Protein AF-A0A8C7E3P0-F1 (afdb_monomer)

Structure (mmCIF, N/CA/C/O backbone):
data_AF-A0A8C7E3P0-F1
#
_entry.id   AF-A0A8C7E3P0-F1
#
loop_
_atom_site.group_PDB
_atom_site.id
_atom_site.type_symbol
_atom_site.label_atom_id
_atom_site.label_alt_id
_atom_site.label_comp_id
_atom_site.label_asym_id
_atom_site.label_entity_id
_atom_site.label_seq_id
_atom_site.pdbx_PDB_ins_code
_atom_site.Cartn_x
_atom_site.Cartn_y
_atom_site.Cartn_z
_atom_site.occupancy
_atom_site.B_iso_or_equiv
_atom_site.auth_seq_id
_atom_site.auth_comp_id
_atom_site.auth_asym_id
_atom_site.auth_atom_id
_atom_site.pdbx_PDB_model_num
ATOM 1 N N . MET A 1 1 ? 4.533 0.551 -22.881 1.00 88.69 1 MET A N 1
ATOM 2 C CA . MET A 1 1 ? 5.718 0.239 -22.050 1.00 88.69 1 MET A CA 1
ATOM 3 C C . MET A 1 1 ? 5.352 -0.781 -20.984 1.00 88.69 1 MET A C 1
ATOM 5 O O . MET A 1 1 ? 5.681 -1.934 -21.194 1.00 88.69 1 MET A O 1
ATOM 9 N N . LEU A 1 2 ? 4.603 -0.428 -19.928 1.00 89.56 2 LEU A N 1
ATOM 10 C CA . LEU A 1 2 ? 4.278 -1.378 -18.847 1.00 89.56 2 LEU A CA 1
ATOM 11 C C . LEU A 1 2 ? 3.463 -2.600 -19.302 1.00 89.56 2 LEU A C 1
ATOM 13 O O . LEU A 1 2 ? 3.669 -3.677 -18.763 1.00 89.56 2 LEU A O 1
ATOM 17 N N . ARG A 1 3 ? 2.607 -2.486 -20.324 1.00 92.31 3 ARG A N 1
ATOM 18 C CA . ARG A 1 3 ? 1.846 -3.633 -20.861 1.00 92.31 3 ARG A CA 1
ATOM 19 C C . ARG A 1 3 ? 2.727 -4.720 -21.483 1.00 92.31 3 ARG A C 1
ATOM 21 O O . ARG A 1 3 ? 2.529 -5.901 -21.215 1.00 92.31 3 ARG A O 1
ATOM 28 N N . ASP A 1 4 ? 3.755 -4.313 -22.223 1.00 94.12 4 ASP A N 1
ATOM 29 C CA . ASP A 1 4 ? 4.570 -5.200 -23.068 1.00 94.12 4 ASP A CA 1
ATOM 30 C C . ASP A 1 4 ? 6.042 -5.246 -22.626 1.00 94.12 4 ASP A C 1
ATOM 32 O O . ASP A 1 4 ? 6.935 -5.533 -23.421 1.00 94.12 4 ASP A O 1
ATOM 36 N N . HIS A 1 5 ? 6.329 -4.908 -21.367 1.00 95.56 5 HIS A N 1
ATOM 37 C CA . HIS A 1 5 ? 7.691 -4.988 -20.845 1.00 95.56 5 HIS A CA 1
ATOM 38 C C . HIS A 1 5 ? 8.147 -6.452 -20.744 1.00 95.56 5 HIS A C 1
ATOM 40 O O . HIS A 1 5 ? 7.335 -7.353 -20.529 1.00 95.56 5 HIS A O 1
ATOM 46 N N . SER A 1 6 ? 9.450 -6.688 -20.832 1.00 96.56 6 SER A N 1
ATOM 47 C CA . SER A 1 6 ? 10.091 -7.916 -20.369 1.00 96.56 6 SER A CA 1
ATOM 48 C C . SER A 1 6 ? 10.703 -7.636 -19.006 1.00 96.56 6 SER A C 1
ATOM 50 O O . SER A 1 6 ? 11.471 -6.682 -18.859 1.00 96.56 6 SER A O 1
ATOM 52 N N . PHE A 1 7 ? 10.341 -8.422 -17.997 1.00 97.25 7 PHE A N 1
ATOM 53 C CA . PHE A 1 7 ? 10.945 -8.283 -16.677 1.00 97.25 7 PHE A CA 1
ATOM 54 C C . PHE A 1 7 ? 12.402 -8.757 -16.735 1.00 97.25 7 PHE A C 1
ATOM 56 O O . PHE A 1 7 ? 12.698 -9.737 -17.416 1.00 97.25 7 PHE A O 1
ATOM 63 N N . VAL A 1 8 ? 13.314 -8.026 -16.089 1.00 96.75 8 VAL A N 1
ATOM 64 C CA . VAL A 1 8 ? 14.747 -8.369 -16.060 1.00 96.75 8 VAL A CA 1
ATOM 65 C C . VAL A 1 8 ? 15.150 -8.860 -14.673 1.00 96.75 8 VAL A C 1
ATOM 67 O O . VAL A 1 8 ? 15.826 -9.876 -14.560 1.00 96.75 8 VAL A O 1
ATOM 70 N N . GLY A 1 9 ? 14.748 -8.155 -13.612 1.00 95.44 9 GLY A N 1
ATOM 71 C CA . GLY A 1 9 ? 15.083 -8.554 -12.246 1.00 95.44 9 GLY A CA 1
ATOM 72 C C . GLY A 1 9 ? 14.826 -7.475 -11.199 1.00 95.44 9 GLY A C 1
ATOM 73 O O . GLY A 1 9 ? 14.706 -6.292 -11.516 1.00 95.44 9 GLY A O 1
ATOM 74 N N . CYS A 1 10 ? 14.780 -7.878 -9.929 1.00 95.62 10 CYS A N 1
ATOM 75 C CA . CYS A 1 10 ? 14.719 -6.951 -8.796 1.00 95.62 10 CYS A CA 1
ATOM 76 C C . CYS A 1 10 ? 16.130 -6.513 -8.379 1.00 95.62 10 CYS A C 1
ATOM 78 O O . CYS A 1 10 ? 16.979 -7.364 -8.111 1.00 95.62 10 CYS A O 1
ATOM 80 N N . VAL A 1 11 ? 16.352 -5.203 -8.251 1.00 95.00 11 VAL A N 1
ATOM 81 C CA . VAL A 1 11 ? 17.552 -4.625 -7.615 1.00 95.00 11 VAL A CA 1
ATOM 82 C C . VAL A 1 11 ? 17.366 -4.622 -6.095 1.00 95.00 11 VAL A C 1
ATOM 84 O O . VAL A 1 11 ? 18.247 -5.035 -5.350 1.00 95.00 11 VAL A O 1
ATOM 87 N N . SER A 1 12 ? 16.188 -4.195 -5.638 1.00 93.56 12 SER A N 1
ATOM 88 C CA . SER A 1 12 ? 15.729 -4.226 -4.245 1.00 93.56 12 SER A CA 1
ATOM 89 C C . SER A 1 12 ? 14.194 -4.317 -4.224 1.00 93.56 12 SER A C 1
ATOM 91 O O . SER A 1 12 ? 13.586 -4.255 -5.294 1.00 93.56 12 SER A O 1
ATOM 93 N N . PRO A 1 13 ? 13.523 -4.434 -3.063 1.00 93.31 13 PRO A N 1
ATOM 94 C CA . PRO A 1 13 ? 12.059 -4.378 -3.032 1.00 93.31 13 PRO A CA 1
ATOM 95 C C . PRO A 1 13 ? 11.510 -3.088 -3.660 1.00 93.31 13 PRO A C 1
ATOM 97 O O . PRO A 1 13 ? 10.497 -3.101 -4.351 1.00 93.31 13 PRO A O 1
ATOM 100 N N . GLN A 1 14 ? 12.229 -1.977 -3.493 1.00 95.69 14 GLN A N 1
ATOM 101 C CA . GLN A 1 14 ? 11.837 -0.685 -4.046 1.00 95.69 14 GLN A CA 1
ATOM 102 C C . GLN A 1 14 ? 12.071 -0.576 -5.559 1.00 95.69 14 GLN A C 1
ATOM 104 O O . GLN A 1 14 ? 11.326 0.129 -6.232 1.00 95.69 14 GLN A O 1
ATOM 109 N N . TRP A 1 15 ? 13.084 -1.251 -6.107 1.00 96.69 15 TRP A N 1
ATOM 110 C CA . TRP A 1 15 ? 13.557 -1.012 -7.472 1.00 96.69 15 TRP A CA 1
ATOM 111 C C . TRP A 1 15 ? 13.640 -2.297 -8.293 1.00 96.69 15 TRP A C 1
ATOM 113 O O . TRP A 1 15 ? 14.311 -3.251 -7.894 1.00 96.69 15 TRP A O 1
ATOM 123 N N . ALA A 1 16 ? 13.043 -2.301 -9.485 1.00 97.62 16 ALA A N 1
ATOM 124 C CA . ALA A 1 16 ? 13.220 -3.383 -10.451 1.00 97.62 16 ALA A CA 1
ATOM 125 C C . ALA A 1 16 ? 13.611 -2.864 -11.836 1.00 97.62 16 ALA A C 1
ATOM 127 O O . ALA A 1 16 ? 13.398 -1.702 -12.185 1.00 97.62 16 ALA A O 1
ATOM 128 N N . LEU A 1 17 ? 14.205 -3.757 -12.618 1.00 97.94 17 LEU A N 1
ATOM 129 C CA . LEU A 1 17 ? 14.617 -3.512 -13.985 1.00 97.94 17 LEU A CA 1
ATOM 130 C C . LEU A 1 17 ? 13.638 -4.174 -14.943 1.00 97.94 17 LEU A C 1
ATOM 132 O O . LEU A 1 17 ? 13.312 -5.358 -14.812 1.00 97.94 17 LEU A O 1
ATOM 136 N N . VAL A 1 18 ? 13.223 -3.414 -15.950 1.00 97.31 18 VAL A N 1
ATOM 137 C CA . VAL A 1 18 ? 12.460 -3.943 -17.077 1.00 97.31 18 VAL A CA 1
ATOM 138 C C . VAL A 1 18 ? 13.055 -3.477 -18.387 1.00 97.31 18 VAL A C 1
ATOM 140 O O . VAL A 1 18 ? 13.553 -2.359 -18.515 1.00 97.31 18 VAL A O 1
ATOM 143 N N . GLN A 1 19 ? 12.956 -4.328 -19.391 1.00 95.81 19 GLN A N 1
ATOM 144 C CA . GLN A 1 19 ? 13.267 -3.975 -20.759 1.00 95.81 19 GLN A CA 1
ATOM 145 C C . GLN A 1 19 ? 11.968 -3.706 -21.511 1.00 95.81 19 GLN A C 1
ATOM 147 O O . GLN A 1 19 ? 11.001 -4.458 -21.406 1.00 95.81 19 GLN A O 1
ATOM 152 N N . TYR A 1 20 ? 11.949 -2.660 -22.324 1.00 96.19 20 TYR A N 1
ATOM 153 C CA . TYR A 1 20 ? 10.90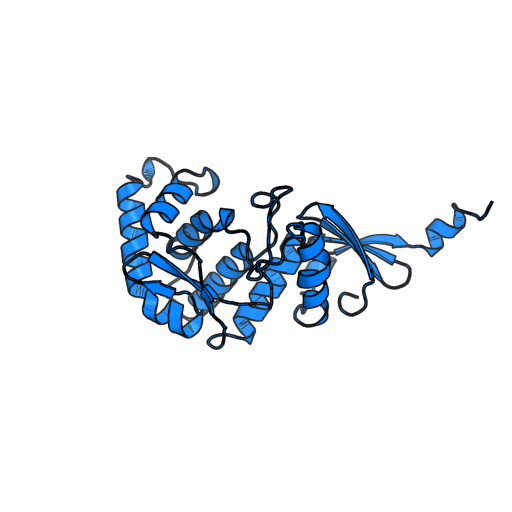8 -2.471 -23.324 1.00 96.19 20 TYR A CA 1
ATOM 154 C C . TYR A 1 20 ? 11.559 -2.050 -24.635 1.00 96.19 20 TYR A C 1
ATOM 156 O O . TYR A 1 20 ? 12.296 -1.062 -24.687 1.00 96.19 20 TYR A O 1
ATOM 164 N N . GLN A 1 21 ? 11.292 -2.816 -25.696 1.00 94.25 21 GLN A N 1
ATOM 165 C CA . GLN A 1 21 ? 11.996 -2.692 -26.974 1.00 94.25 21 GLN A CA 1
ATOM 166 C C . GLN A 1 21 ? 13.519 -2.753 -26.755 1.00 94.25 21 GLN A C 1
ATOM 168 O O . GLN A 1 21 ? 14.017 -3.712 -26.168 1.00 94.25 21 GLN A O 1
ATOM 173 N N . THR A 1 22 ? 14.267 -1.738 -27.190 1.00 93.06 22 THR A N 1
ATOM 174 C CA . THR A 1 22 ? 15.726 -1.685 -27.041 1.00 93.06 22 THR A CA 1
ATOM 175 C C . THR A 1 22 ? 16.189 -0.982 -25.770 1.00 93.06 22 THR A C 1
ATOM 177 O O . THR A 1 22 ? 17.384 -0.780 -25.590 1.00 93.06 22 THR A O 1
ATOM 180 N N . LYS A 1 23 ? 15.276 -0.565 -24.892 1.00 95.31 23 LYS A N 1
ATOM 181 C CA . LYS A 1 23 ? 15.589 0.294 -23.749 1.00 95.31 23 LYS A CA 1
ATOM 182 C C . LYS A 1 23 ? 15.461 -0.465 -22.436 1.00 95.31 23 LYS A C 1
ATOM 184 O O . LYS A 1 23 ? 14.501 -1.210 -22.241 1.00 95.31 23 LYS A O 1
ATOM 189 N N . LEU A 1 24 ? 16.416 -0.230 -21.542 1.00 96.19 24 LEU A N 1
ATOM 190 C CA . LEU A 1 24 ? 16.402 -0.715 -20.167 1.00 96.19 24 LEU A CA 1
ATOM 191 C C . LEU A 1 24 ? 15.910 0.398 -19.242 1.00 96.19 24 LEU A C 1
ATOM 193 O O . LEU A 1 24 ? 16.418 1.522 -19.295 1.00 96.19 24 LEU A O 1
ATOM 197 N N . TYR A 1 25 ? 14.952 0.066 -18.387 1.00 96.62 25 TYR A N 1
ATOM 198 C CA . TYR A 1 25 ? 14.329 0.980 -17.444 1.00 96.62 25 TYR A CA 1
ATOM 199 C C . TYR A 1 25 ? 14.511 0.500 -16.008 1.00 96.62 25 TYR A C 1
ATOM 201 O O . TYR A 1 25 ? 14.383 -0.690 -15.729 1.00 96.62 25 TYR A O 1
ATOM 209 N N . LEU A 1 26 ? 14.752 1.449 -15.110 1.00 97.19 26 LEU A N 1
ATOM 210 C CA . LEU A 1 26 ? 14.660 1.299 -13.665 1.00 97.19 26 LEU A CA 1
ATOM 211 C C . LEU A 1 26 ? 13.305 1.832 -13.210 1.00 97.19 26 LEU A C 1
ATOM 213 O O . LEU A 1 26 ? 12.991 2.999 -13.449 1.00 97.19 26 LEU A O 1
ATOM 217 N N . LEU A 1 27 ? 12.509 0.973 -12.581 1.00 97.38 27 LEU A N 1
ATOM 218 C CA . LEU A 1 27 ? 11.171 1.304 -12.109 1.00 97.38 27 LEU A CA 1
ATOM 219 C C . LEU A 1 27 ? 11.101 1.250 -10.584 1.00 97.38 27 LEU A C 1
ATOM 221 O O . LEU A 1 27 ? 11.589 0.300 -9.965 1.00 97.38 27 LEU A O 1
ATOM 225 N N . ASN A 1 28 ? 10.448 2.249 -9.994 1.00 97.25 28 ASN A N 1
ATOM 226 C CA . ASN A 1 28 ? 10.152 2.298 -8.568 1.00 97.25 28 ASN A CA 1
ATOM 227 C C . ASN A 1 28 ? 8.930 1.423 -8.250 1.00 97.25 28 ASN A C 1
ATOM 229 O O . ASN A 1 28 ? 7.790 1.890 -8.255 1.00 97.25 28 ASN A O 1
ATOM 233 N N . THR A 1 29 ? 9.163 0.143 -7.969 1.00 97.12 29 THR A N 1
ATOM 234 C CA . THR A 1 29 ? 8.126 -0.837 -7.621 1.00 97.12 29 THR A CA 1
ATOM 235 C C . THR A 1 29 ? 7.244 -0.360 -6.467 1.00 97.12 29 THR A C 1
ATOM 237 O O . THR A 1 29 ? 6.036 -0.589 -6.510 1.00 97.12 29 THR A O 1
ATOM 240 N N . THR A 1 30 ? 7.792 0.346 -5.470 1.00 96.88 30 THR A N 1
ATOM 241 C CA . THR A 1 30 ? 6.999 0.898 -4.358 1.00 96.88 30 THR A CA 1
ATOM 242 C C . THR A 1 30 ? 5.938 1.868 -4.865 1.00 96.88 30 THR A C 1
ATOM 244 O O . THR A 1 30 ? 4.758 1.696 -4.575 1.00 96.88 30 THR A O 1
ATOM 247 N N . LYS A 1 31 ? 6.327 2.859 -5.674 1.00 97.19 31 LYS A N 1
ATOM 248 C CA . LYS A 1 31 ? 5.385 3.868 -6.178 1.00 97.19 31 LYS A CA 1
ATOM 249 C C . LYS A 1 31 ? 4.440 3.331 -7.245 1.00 97.19 31 LYS A C 1
ATOM 251 O O . LYS A 1 31 ? 3.266 3.682 -7.230 1.00 97.19 31 LYS A O 1
ATOM 256 N N . LEU A 1 32 ? 4.911 2.435 -8.111 1.00 97.06 32 LEU A N 1
ATOM 257 C CA . LEU A 1 32 ? 4.054 1.790 -9.107 1.00 97.06 32 LEU A CA 1
ATOM 258 C C . LEU A 1 32 ? 3.005 0.875 -8.457 1.00 97.06 32 LEU A C 1
ATOM 260 O O . LEU A 1 32 ? 1.850 0.900 -8.870 1.00 97.06 32 LEU A O 1
ATOM 264 N N . SER A 1 33 ? 3.384 0.093 -7.437 1.00 97.19 33 SER A N 1
ATOM 265 C CA . SER A 1 33 ? 2.425 -0.743 -6.699 1.00 97.19 33 SER A CA 1
ATOM 266 C C . SER A 1 33 ? 1.435 0.094 -5.902 1.00 97.19 33 SER A C 1
ATOM 268 O O . SER A 1 33 ? 0.243 -0.172 -5.996 1.00 97.19 33 SER A O 1
ATOM 270 N N . GLN A 1 34 ? 1.895 1.142 -5.209 1.00 97.75 34 GLN A N 1
ATOM 271 C CA . GLN A 1 34 ? 1.015 2.084 -4.514 1.00 97.75 34 GLN A CA 1
ATOM 272 C C . GLN A 1 34 ? -0.032 2.681 -5.469 1.00 97.75 34 GLN A C 1
ATOM 274 O O . GLN A 1 34 ? -1.222 2.622 -5.190 1.00 97.75 34 GLN A O 1
ATOM 279 N N . GLU A 1 35 ? 0.384 3.202 -6.623 1.00 97.88 35 GLU A N 1
ATOM 280 C CA . GLU A 1 35 ? -0.548 3.790 -7.593 1.00 97.88 35 GLU A CA 1
ATOM 281 C C . GLU A 1 35 ? -1.525 2.756 -8.168 1.00 97.88 35 GLU A C 1
ATOM 283 O O . GLU A 1 35 ? -2.714 3.030 -8.294 1.00 97.88 35 GLU A O 1
ATOM 288 N N . MET A 1 36 ? -1.051 1.544 -8.474 1.00 97.75 36 MET A N 1
ATOM 289 C CA . MET A 1 36 ? -1.918 0.472 -8.965 1.00 97.75 36 MET A CA 1
ATOM 290 C C . MET A 1 36 ? -2.985 0.101 -7.932 1.00 97.75 36 MET A C 1
ATOM 292 O O . MET A 1 36 ? -4.156 0.003 -8.283 1.00 97.75 36 MET A O 1
ATOM 296 N N . PHE A 1 37 ? -2.600 -0.106 -6.670 1.00 98.25 37 PHE A N 1
ATOM 297 C CA . PHE A 1 37 ? -3.552 -0.472 -5.623 1.00 98.25 37 PHE A CA 1
ATOM 298 C C . PHE A 1 37 ? -4.547 0.648 -5.341 1.00 98.25 37 PHE A C 1
ATOM 300 O O . PHE A 1 37 ? -5.724 0.360 -5.164 1.00 98.25 37 PHE A O 1
ATOM 307 N N . TYR A 1 38 ? -4.109 1.908 -5.385 1.00 98.25 38 TYR A N 1
ATOM 308 C CA . TYR A 1 38 ? -5.015 3.051 -5.300 1.00 98.25 38 TYR A CA 1
ATOM 309 C C . TYR A 1 38 ? -6.046 3.025 -6.433 1.00 98.25 38 TYR A C 1
ATOM 311 O O . TYR A 1 38 ? -7.239 3.151 -6.185 1.00 98.25 38 TYR A O 1
ATOM 319 N N . GLN A 1 39 ? -5.614 2.787 -7.673 1.00 97.62 39 GLN A N 1
ATOM 320 C CA . GLN A 1 39 ? -6.533 2.690 -8.805 1.00 97.62 39 GLN A CA 1
ATOM 321 C C . GLN A 1 39 ? -7.523 1.536 -8.643 1.00 97.62 39 GLN A C 1
ATOM 323 O O . GLN A 1 39 ? -8.712 1.750 -8.845 1.00 97.62 39 GLN A O 1
ATOM 328 N N . ILE A 1 40 ? -7.067 0.351 -8.230 1.00 97.50 40 ILE A N 1
ATOM 329 C CA . ILE A 1 40 ? -7.952 -0.793 -7.956 1.00 97.50 40 ILE A CA 1
ATOM 330 C C . ILE A 1 40 ? -8.979 -0.432 -6.876 1.00 97.50 40 ILE A C 1
ATOM 332 O O . ILE A 1 40 ? -10.166 -0.658 -7.074 1.00 97.50 40 ILE A O 1
ATOM 336 N N . LEU A 1 41 ? -8.551 0.198 -5.778 1.00 97.56 41 LEU A N 1
ATOM 337 C CA . LEU A 1 41 ? -9.444 0.630 -4.697 1.00 97.56 41 LEU A CA 1
ATOM 338 C C . LEU A 1 41 ? -10.520 1.617 -5.170 1.00 97.56 41 LEU A C 1
ATOM 340 O O . LEU A 1 41 ? -11.651 1.575 -4.698 1.00 97.56 41 LEU A O 1
ATOM 344 N N . ILE A 1 42 ? -10.190 2.495 -6.116 1.00 96.75 42 ILE A N 1
ATOM 345 C CA . ILE A 1 42 ? -11.157 3.443 -6.676 1.00 96.75 42 ILE A CA 1
ATOM 346 C C . ILE A 1 42 ? -12.076 2.778 -7.711 1.00 96.75 42 ILE A C 1
ATOM 348 O O . ILE A 1 42 ? -13.270 3.071 -7.736 1.00 96.75 42 ILE A O 1
ATOM 352 N N . TYR A 1 43 ? -11.549 1.908 -8.576 1.00 96.31 43 TYR A N 1
ATOM 353 C CA . TYR A 1 43 ? -12.334 1.270 -9.639 1.00 96.31 43 TYR A CA 1
ATOM 354 C C . TYR A 1 43 ? -13.265 0.168 -9.122 1.00 96.31 43 TYR A C 1
ATOM 356 O O . TYR A 1 43 ? -14.399 0.084 -9.589 1.00 96.31 43 TYR A O 1
ATOM 364 N N . ASP A 1 44 ? -12.816 -0.623 -8.146 1.00 95.88 44 ASP A N 1
ATOM 365 C CA . ASP A 1 44 ? -13.554 -1.769 -7.597 1.00 95.88 44 ASP A CA 1
ATOM 366 C C . ASP A 1 44 ? -14.239 -1.437 -6.255 1.00 95.88 44 ASP A C 1
ATOM 368 O O . ASP A 1 44 ? -14.658 -2.331 -5.517 1.00 95.88 44 ASP A O 1
ATOM 372 N N . PHE A 1 45 ? -14.376 -0.143 -5.937 1.00 95.62 45 PHE A N 1
ATOM 373 C CA . PHE A 1 45 ? -15.001 0.354 -4.711 1.00 95.62 45 PHE A CA 1
ATOM 374 C C . PHE A 1 45 ? -16.352 -0.333 -4.430 1.00 95.62 45 PHE A C 1
ATOM 376 O O . PHE A 1 45 ? -17.230 -0.403 -5.298 1.00 95.62 45 PHE A O 1
ATOM 383 N N . GLY A 1 46 ? -16.516 -0.857 -3.210 1.00 94.00 46 GLY A N 1
ATOM 384 C CA . GLY A 1 46 ? -17.708 -1.592 -2.775 1.00 94.00 46 GLY A CA 1
ATOM 385 C C . GLY A 1 46 ? -17.857 -3.011 -3.331 1.00 94.00 46 GLY A C 1
ATOM 386 O O . GLY A 1 46 ? -18.885 -3.636 -3.092 1.00 94.00 46 GLY A O 1
ATOM 387 N N . ASN A 1 47 ? -16.878 -3.532 -4.080 1.00 95.62 47 ASN A N 1
ATOM 388 C CA . ASN A 1 47 ? -16.976 -4.832 -4.758 1.00 95.62 47 ASN A CA 1
ATOM 389 C C . ASN A 1 47 ? -15.712 -5.699 -4.603 1.00 95.62 47 ASN A C 1
ATOM 391 O O . ASN A 1 47 ? -15.383 -6.496 -5.483 1.00 95.62 47 ASN A O 1
ATOM 395 N N . PHE A 1 48 ? -14.999 -5.563 -3.485 1.00 95.81 48 PHE A N 1
ATOM 396 C CA . PHE A 1 48 ? -13.799 -6.356 -3.220 1.00 95.81 48 PHE A CA 1
ATOM 397 C C . PHE A 1 48 ? -14.133 -7.768 -2.724 1.00 95.81 48 PHE A C 1
ATOM 399 O O . PHE A 1 48 ? -15.147 -8.011 -2.069 1.00 95.81 48 PHE A O 1
ATOM 406 N N . GLY A 1 49 ? -13.237 -8.717 -3.002 1.00 94.62 49 GLY A N 1
ATOM 407 C CA . GLY A 1 49 ? -13.191 -9.962 -2.238 1.00 94.62 49 GLY A CA 1
ATOM 408 C C . GLY A 1 49 ? -12.616 -9.723 -0.838 1.00 94.62 49 GLY A C 1
ATOM 409 O O . GLY A 1 49 ? -12.011 -8.685 -0.573 1.00 94.62 49 GLY A O 1
ATOM 410 N N . VAL A 1 50 ? -12.732 -10.715 0.046 1.00 95.25 50 VAL A N 1
ATOM 411 C CA . VAL A 1 50 ? -12.178 -10.642 1.408 1.00 95.25 50 VAL A CA 1
ATOM 412 C C . VAL A 1 50 ? -10.963 -11.560 1.528 1.00 95.25 50 VAL A C 1
ATOM 414 O O . VAL A 1 50 ? -11.066 -12.778 1.370 1.00 95.25 50 VAL A O 1
ATOM 417 N N . LEU A 1 51 ? -9.812 -10.981 1.857 1.00 93.69 51 LEU A N 1
ATOM 418 C CA . LEU A 1 51 ? -8.638 -11.682 2.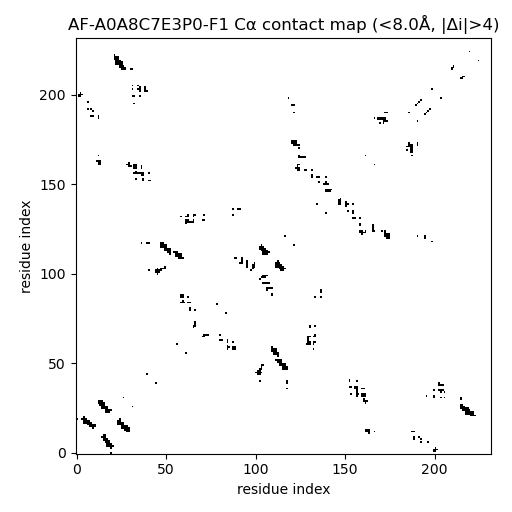363 1.00 93.69 51 LEU A CA 1
ATOM 419 C C . LEU A 1 51 ? -8.835 -11.909 3.864 1.00 93.69 51 LEU A C 1
ATOM 421 O O . LEU A 1 51 ? -8.737 -10.979 4.662 1.00 93.69 51 LEU A O 1
ATOM 425 N N . ARG A 1 52 ? -9.128 -13.152 4.249 1.00 93.81 52 ARG A N 1
ATOM 426 C CA . ARG A 1 52 ? -9.274 -13.552 5.655 1.00 93.81 52 ARG A CA 1
ATOM 427 C C . ARG A 1 52 ? -7.907 -13.732 6.302 1.00 93.81 52 ARG A C 1
ATOM 429 O O . ARG A 1 52 ? -7.070 -14.461 5.768 1.00 93.81 52 ARG A O 1
ATOM 436 N N . LEU A 1 53 ? -7.703 -13.095 7.451 1.00 90.50 53 LEU A N 1
ATOM 437 C CA . LEU A 1 53 ? -6.527 -13.347 8.277 1.00 90.50 53 LEU A CA 1
ATOM 438 C C . LEU A 1 53 ? -6.639 -14.743 8.904 1.00 90.50 53 LEU A C 1
ATOM 440 O O . LEU A 1 53 ? -7.732 -15.184 9.257 1.00 90.50 53 LEU A O 1
ATOM 444 N N . SER A 1 54 ? -5.516 -15.456 9.015 1.00 88.69 54 SER A N 1
ATOM 445 C CA . SER A 1 54 ? -5.483 -16.777 9.659 1.00 88.69 54 SER A CA 1
ATOM 446 C C . SER A 1 54 ? -5.770 -16.691 11.156 1.00 88.69 54 SER A C 1
ATOM 448 O O . SER A 1 54 ? -6.379 -17.594 11.720 1.00 88.69 54 SER A O 1
ATOM 450 N N . GLU A 1 55 ? -5.340 -15.594 11.776 1.00 89.75 55 GLU A N 1
ATOM 451 C CA . GLU A 1 55 ? -5.567 -15.262 13.176 1.00 89.75 55 GLU A CA 1
ATOM 452 C C . GLU A 1 55 ? -6.165 -13.858 13.249 1.00 89.75 55 GLU A C 1
ATOM 454 O O . GLU A 1 55 ? -5.767 -12.965 12.496 1.00 89.75 55 GLU A O 1
ATOM 459 N N . ALA A 1 56 ? -7.144 -13.671 14.132 1.00 92.19 56 ALA A N 1
ATOM 460 C CA . ALA A 1 56 ? -7.720 -12.359 14.377 1.00 92.19 56 ALA A CA 1
ATOM 461 C C . ALA A 1 56 ? -6.665 -11.467 15.047 1.00 92.19 56 ALA A C 1
ATOM 463 O O . ALA A 1 56 ? -6.039 -11.886 16.020 1.00 92.19 56 ALA A O 1
ATOM 464 N N . ALA A 1 57 ? -6.462 -10.258 14.524 1.00 94.56 57 ALA A N 1
ATOM 465 C CA . ALA A 1 57 ? -5.454 -9.332 15.029 1.00 94.56 57 ALA A CA 1
ATOM 466 C C . ALA A 1 57 ? -6.126 -8.239 15.879 1.00 94.56 57 ALA A C 1
ATOM 468 O O . ALA A 1 57 ? -6.855 -7.413 15.315 1.00 94.56 57 ALA A O 1
ATOM 469 N N . PRO A 1 58 ? -5.914 -8.203 17.207 1.00 97.12 58 PRO A N 1
ATOM 470 C CA . PRO A 1 58 ? -6.517 -7.187 18.064 1.00 97.12 58 PRO A CA 1
ATOM 471 C C . PRO A 1 58 ? -6.075 -5.782 17.653 1.00 97.12 58 PRO A C 1
ATOM 473 O O . PRO A 1 58 ? -4.880 -5.495 17.551 1.00 97.12 58 PRO A O 1
ATOM 476 N N . LEU A 1 59 ? -7.036 -4.880 17.427 1.00 96.31 59 LEU A N 1
ATOM 477 C CA . LEU A 1 59 ? -6.732 -3.504 17.018 1.00 96.31 59 LEU A CA 1
ATOM 478 C C . LEU A 1 59 ? -5.937 -2.751 18.089 1.00 96.31 59 LEU A C 1
ATOM 480 O O . LEU A 1 59 ? -5.112 -1.908 17.745 1.00 96.31 59 LEU A O 1
ATOM 484 N N . PHE A 1 60 ? -6.157 -3.079 19.364 1.00 96.88 60 PHE A N 1
ATOM 485 C CA . PHE A 1 60 ? -5.427 -2.490 20.484 1.00 96.88 60 PHE A CA 1
ATOM 486 C C . PHE A 1 60 ? -3.927 -2.793 20.391 1.00 96.88 60 PHE A C 1
ATOM 488 O O . PHE A 1 60 ? -3.108 -1.877 20.414 1.00 96.88 60 PHE A O 1
ATOM 495 N N . ASP A 1 61 ? -3.573 -4.065 20.197 1.00 96.88 61 ASP A N 1
ATOM 496 C CA . ASP A 1 61 ? -2.180 -4.500 20.089 1.00 96.88 61 ASP A CA 1
ATOM 497 C C . ASP A 1 61 ? -1.513 -3.895 18.848 1.00 96.88 61 ASP A C 1
ATOM 499 O O . ASP A 1 61 ? -0.384 -3.412 18.914 1.00 96.88 61 ASP A O 1
ATOM 503 N N . LEU A 1 62 ? -2.232 -3.846 17.719 1.00 96.38 62 LEU A N 1
ATOM 504 C CA . LEU A 1 62 ? -1.751 -3.191 16.501 1.00 96.38 62 LEU A CA 1
ATOM 505 C C . LEU A 1 62 ? -1.502 -1.691 16.714 1.00 96.38 62 LEU A C 1
ATOM 507 O O . LEU A 1 62 ? -0.479 -1.176 16.267 1.00 96.38 62 LEU A O 1
ATOM 511 N N . ALA A 1 63 ? -2.401 -0.987 17.402 1.00 95.94 63 ALA A N 1
ATOM 512 C CA . ALA A 1 63 ? -2.227 0.429 17.706 1.00 95.94 63 ALA A CA 1
ATOM 513 C C . ALA A 1 63 ? -1.039 0.662 18.654 1.00 95.94 63 ALA A C 1
ATOM 515 O O . ALA A 1 63 ? -0.226 1.550 18.400 1.00 95.94 63 ALA A O 1
ATOM 516 N N . MET A 1 64 ? -0.879 -0.167 19.689 1.00 96.81 64 MET A N 1
ATOM 517 C CA . MET A 1 64 ? 0.265 -0.096 20.604 1.00 96.81 64 MET A CA 1
ATOM 518 C C . MET A 1 64 ? 1.594 -0.313 19.872 1.00 96.81 64 MET A C 1
ATOM 520 O O . MET A 1 64 ? 2.501 0.509 19.999 1.00 96.81 64 MET A O 1
ATOM 524 N N . LEU A 1 65 ? 1.684 -1.344 19.023 1.00 96.00 65 LEU A N 1
ATOM 525 C CA . LEU A 1 65 ? 2.865 -1.599 18.189 1.00 96.00 65 LEU A CA 1
ATOM 526 C C . LEU A 1 65 ? 3.186 -0.421 17.260 1.00 96.00 65 LEU A C 1
ATOM 528 O O . LEU A 1 65 ? 4.354 -0.113 17.019 1.00 96.00 65 LEU A O 1
ATOM 532 N N . ALA A 1 66 ? 2.162 0.254 16.733 1.00 95.00 66 ALA A N 1
ATOM 533 C CA . ALA A 1 66 ? 2.350 1.436 15.904 1.00 95.00 66 ALA A CA 1
ATOM 534 C C . ALA A 1 66 ? 2.919 2.604 16.719 1.00 95.00 66 ALA A C 1
ATOM 536 O O . ALA A 1 66 ? 3.918 3.188 16.316 1.00 95.00 66 ALA A O 1
ATOM 537 N N . LEU A 1 67 ? 2.333 2.900 17.883 1.00 93.75 67 LEU A N 1
ATOM 538 C CA . LEU A 1 67 ? 2.757 3.981 18.783 1.00 93.75 67 LEU A CA 1
ATOM 539 C C . LEU A 1 67 ? 4.145 3.741 19.404 1.00 93.75 67 LEU A C 1
ATOM 541 O O . LEU A 1 67 ? 4.803 4.672 19.871 1.00 93.75 67 LEU A O 1
ATOM 545 N N . GLU A 1 68 ? 4.619 2.498 19.455 1.00 93.31 68 GLU A N 1
ATOM 546 C CA . GLU A 1 68 ? 6.001 2.160 19.819 1.00 93.31 68 GLU A CA 1
ATOM 547 C C . GLU A 1 68 ? 7.004 2.407 18.690 1.00 93.31 68 GLU A C 1
ATOM 549 O O . GLU A 1 68 ? 8.186 2.638 18.955 1.00 93.31 68 GLU A O 1
ATOM 554 N N . ASN A 1 69 ? 6.550 2.415 17.438 1.00 91.44 69 ASN A N 1
ATOM 555 C CA . ASN A 1 69 ? 7.398 2.696 16.293 1.00 91.44 69 ASN A CA 1
ATOM 556 C C . ASN A 1 69 ? 7.653 4.206 16.167 1.00 91.44 69 ASN A C 1
ATOM 558 O O . ASN A 1 69 ? 6.724 5.011 16.187 1.00 91.44 69 ASN A O 1
ATOM 562 N N . ALA A 1 70 ? 8.912 4.599 15.960 1.00 88.31 70 ALA A N 1
ATOM 563 C CA . ALA A 1 70 ? 9.297 5.993 15.735 1.00 88.31 70 ALA A CA 1
ATOM 564 C C . ALA A 1 70 ? 8.615 6.622 14.502 1.00 88.31 70 ALA A C 1
ATOM 566 O O . ALA A 1 70 ? 8.447 7.838 14.446 1.00 88.31 70 ALA A O 1
ATOM 567 N N . GLU A 1 71 ? 8.196 5.810 13.524 1.00 86.25 71 GLU A N 1
ATOM 568 C CA . GLU A 1 71 ? 7.443 6.272 12.350 1.00 86.25 71 GLU A CA 1
ATOM 569 C C . GLU A 1 71 ? 6.038 6.799 12.690 1.00 86.25 71 GLU A C 1
ATOM 571 O O . GLU A 1 71 ? 5.463 7.521 11.876 1.00 86.25 71 GLU A O 1
ATOM 576 N N . SER A 1 72 ? 5.489 6.478 13.869 1.00 88.31 72 SER A N 1
ATOM 577 C CA . SER A 1 72 ? 4.200 7.025 14.324 1.00 88.31 72 SER A CA 1
ATOM 578 C C . SER A 1 72 ? 4.236 8.529 14.568 1.00 88.31 72 SER A C 1
ATOM 580 O O . SER A 1 72 ? 3.193 9.171 14.524 1.00 88.31 72 SER A O 1
ATOM 582 N N . GLY A 1 73 ? 5.419 9.087 14.841 1.00 89.69 73 GLY A N 1
ATOM 583 C CA . GLY A 1 73 ? 5.557 10.475 15.267 1.00 89.69 73 GLY A CA 1
ATOM 584 C C . GLY A 1 73 ? 4.999 10.758 16.665 1.00 89.69 73 GLY A C 1
ATOM 585 O O . GLY A 1 73 ? 4.915 11.927 17.022 1.00 89.69 73 GLY A O 1
ATOM 586 N N . TRP A 1 74 ? 4.646 9.727 17.446 1.00 93.06 74 TRP A N 1
ATOM 587 C CA . TRP A 1 74 ? 4.143 9.898 18.809 1.00 93.06 74 TRP A CA 1
ATOM 588 C C . TRP A 1 74 ? 5.195 10.533 19.722 1.00 93.06 74 TRP A C 1
ATOM 590 O O . TRP A 1 74 ? 6.375 10.160 19.717 1.00 93.06 74 TRP A O 1
ATOM 600 N N . THR A 1 75 ? 4.734 11.453 20.558 1.00 90.06 75 THR A N 1
ATOM 601 C CA . THR A 1 75 ? 5.501 12.137 21.592 1.00 90.06 75 THR A CA 1
ATOM 602 C C . THR A 1 75 ? 4.761 12.086 22.927 1.00 90.06 75 THR A C 1
ATOM 604 O O . THR A 1 75 ? 3.555 11.859 22.983 1.00 90.06 75 THR A O 1
ATOM 607 N N . GLU A 1 76 ? 5.464 12.340 24.034 1.00 89.00 76 GLU A N 1
ATOM 608 C CA . GLU A 1 76 ? 4.832 12.391 25.364 1.00 89.00 76 GLU A CA 1
ATOM 609 C C . GLU A 1 76 ? 3.744 13.480 25.470 1.00 89.00 76 GLU A C 1
ATOM 611 O O . GLU A 1 76 ? 2.871 13.395 26.334 1.00 89.00 76 GLU A O 1
ATOM 616 N N . GLU A 1 77 ? 3.768 14.480 24.581 1.00 89.69 77 GLU A N 1
ATOM 617 C CA . GLU A 1 77 ? 2.762 15.545 24.505 1.00 89.69 77 GLU A CA 1
ATOM 618 C C . GLU A 1 77 ? 1.411 15.049 23.960 1.00 89.69 77 GLU A C 1
ATOM 620 O O . GLU A 1 77 ? 0.374 15.614 24.309 1.00 89.69 77 GLU A O 1
ATOM 625 N N . ASP A 1 78 ? 1.403 13.966 23.177 1.00 88.06 78 ASP A N 1
ATOM 626 C CA . ASP A 1 78 ? 0.190 13.372 22.594 1.00 88.06 78 ASP A CA 1
ATOM 627 C C . ASP A 1 78 ? -0.629 12.568 23.621 1.00 88.06 78 ASP A C 1
ATOM 629 O O . ASP A 1 78 ? -1.773 12.184 23.369 1.00 88.06 78 ASP A O 1
ATOM 633 N N . GLY A 1 79 ? -0.059 12.335 24.808 1.00 91.38 79 GLY A N 1
ATOM 634 C CA . GLY A 1 79 ? -0.693 11.629 25.914 1.00 91.38 79 GLY A CA 1
ATOM 635 C C . GLY A 1 79 ? -0.375 10.127 25.976 1.00 91.38 79 GLY A C 1
ATOM 636 O O . GLY A 1 79 ? 0.447 9.616 25.209 1.00 91.38 79 GLY A O 1
ATOM 637 N N . PRO A 1 80 ? -0.991 9.403 26.933 1.00 94.69 80 PRO A N 1
ATOM 638 C CA . PRO A 1 80 ? -0.708 7.989 27.173 1.00 94.69 80 PRO A CA 1
ATOM 639 C C . PRO A 1 80 ? -1.044 7.117 25.960 1.00 94.69 80 PRO A C 1
ATOM 641 O O . PRO A 1 80 ? -2.140 7.216 25.400 1.00 94.69 80 PRO A O 1
ATOM 644 N N . LYS A 1 81 ? -0.122 6.222 25.588 1.00 94.12 81 LYS A N 1
ATOM 645 C CA . LYS A 1 81 ? -0.278 5.344 24.419 1.00 94.12 81 LYS A CA 1
ATOM 646 C C . LYS A 1 81 ? -1.485 4.428 24.546 1.00 94.12 81 LYS A C 1
ATOM 648 O O . LYS A 1 81 ? -2.210 4.243 23.578 1.00 94.12 81 LYS A O 1
ATOM 653 N N . GLU A 1 82 ? -1.731 3.914 25.744 1.00 95.00 82 GLU A N 1
ATOM 654 C CA . GLU A 1 82 ? -2.842 3.015 26.037 1.00 95.00 82 GLU A CA 1
ATOM 655 C C . GLU A 1 82 ? -4.182 3.712 25.784 1.00 95.00 82 GLU A C 1
ATOM 657 O O . GLU A 1 82 ? -5.055 3.158 25.125 1.00 95.00 82 GLU A O 1
ATOM 662 N N . SER A 1 83 ? -4.319 4.967 26.224 1.00 94.19 83 SER A N 1
ATOM 663 C CA . SER A 1 83 ? -5.532 5.758 25.997 1.00 94.19 83 SER A CA 1
ATOM 664 C C . SER A 1 83 ? -5.740 6.095 24.519 1.00 94.19 83 SER A C 1
ATOM 666 O O . SER A 1 83 ? -6.874 6.092 24.041 1.00 94.19 83 SER A O 1
ATOM 668 N N . LEU A 1 84 ? -4.660 6.358 23.775 1.00 94.12 84 LEU A N 1
ATOM 669 C CA . LEU A 1 84 ? -4.728 6.554 22.324 1.00 94.12 84 LEU A CA 1
ATOM 670 C C . LEU A 1 84 ? -5.117 5.259 21.599 1.00 94.12 84 LEU A C 1
ATOM 672 O O . LEU A 1 84 ? -5.945 5.292 20.690 1.00 94.12 84 LEU A O 1
ATOM 676 N N . ALA A 1 85 ? -4.568 4.118 22.014 1.00 95.62 85 ALA A N 1
ATOM 677 C CA . ALA A 1 85 ? -4.909 2.814 21.461 1.00 95.62 85 ALA A CA 1
ATOM 678 C C . ALA A 1 85 ? -6.381 2.454 21.726 1.00 95.62 85 ALA A C 1
ATOM 680 O O . ALA A 1 85 ? -7.081 2.066 20.793 1.00 95.62 85 ALA A O 1
ATOM 681 N N . GLU A 1 86 ? -6.886 2.660 22.948 1.00 96.12 86 GLU A N 1
ATOM 682 C CA . GLU A 1 86 ? -8.313 2.500 23.277 1.00 96.12 86 GLU A CA 1
ATOM 683 C C . GLU A 1 86 ? -9.196 3.395 22.398 1.00 96.12 86 GLU A C 1
ATOM 685 O O . GLU A 1 86 ? -10.177 2.928 21.816 1.00 96.12 86 GLU A O 1
ATOM 690 N N . TYR A 1 87 ? -8.810 4.664 22.224 1.00 95.81 87 TYR A N 1
ATOM 691 C CA . TYR A 1 87 ? -9.524 5.586 21.344 1.00 95.81 87 TYR A CA 1
ATOM 692 C C . TYR A 1 87 ? -9.572 5.087 19.892 1.00 95.81 87 TYR A C 1
ATOM 694 O O . TYR A 1 87 ? -10.633 5.132 19.269 1.00 95.81 87 TYR A O 1
ATOM 702 N N . ILE A 1 88 ? -8.454 4.588 19.351 1.00 95.44 88 ILE A N 1
ATOM 703 C CA . ILE A 1 88 ? -8.378 4.050 17.983 1.00 95.44 88 ILE A CA 1
ATOM 704 C C . ILE A 1 88 ? -9.312 2.846 17.822 1.00 95.44 88 ILE A C 1
ATOM 706 O O . ILE A 1 88 ? -10.050 2.774 16.836 1.00 95.44 88 ILE A O 1
ATOM 710 N N . VAL A 1 89 ? -9.319 1.927 18.791 1.00 96.31 89 VAL A N 1
ATOM 711 C CA . VAL A 1 89 ? -10.195 0.745 18.784 1.00 96.31 89 VAL A CA 1
ATOM 712 C C . VAL A 1 89 ? -11.661 1.166 18.772 1.00 96.31 89 VAL A C 1
ATOM 714 O O . VAL A 1 89 ? -12.420 0.723 17.907 1.00 96.31 89 VAL A O 1
ATOM 717 N N . ASP A 1 90 ? -12.057 2.059 19.678 1.00 96.19 90 ASP A N 1
ATOM 718 C CA . ASP A 1 90 ? -13.429 2.560 19.773 1.00 96.19 90 ASP A CA 1
ATOM 719 C C . ASP A 1 90 ? -13.853 3.310 18.508 1.00 96.19 90 ASP A C 1
ATOM 721 O O . ASP A 1 90 ? -14.989 3.188 18.037 1.00 96.19 90 ASP A O 1
ATOM 725 N N . PHE A 1 91 ? -12.945 4.108 17.949 1.00 96.25 91 PHE A N 1
ATOM 726 C CA . PHE A 1 91 ? -13.195 4.899 16.756 1.00 96.25 91 PHE A CA 1
ATOM 727 C C . PHE A 1 91 ? -13.395 4.012 15.525 1.00 96.25 91 PHE A C 1
ATOM 729 O O . PHE A 1 91 ? -14.418 4.131 14.845 1.00 96.25 91 PHE A O 1
ATOM 736 N N . LEU A 1 92 ? -12.474 3.082 15.261 1.00 96.06 92 LEU A N 1
ATOM 737 C CA . LEU A 1 92 ? -12.569 2.173 14.118 1.00 96.06 92 LEU A CA 1
ATOM 738 C C . LEU A 1 92 ? -13.734 1.189 14.267 1.00 96.06 92 LEU A C 1
ATOM 740 O O . LEU A 1 92 ? -14.410 0.895 13.281 1.00 96.06 92 LEU A O 1
ATOM 744 N N . SER A 1 93 ? -14.055 0.763 15.491 1.00 95.31 93 SER A N 1
ATOM 745 C CA . SER A 1 93 ? -15.231 -0.077 15.756 1.00 95.31 93 SER A CA 1
ATOM 746 C C . SER A 1 93 ? -16.538 0.630 15.381 1.00 95.31 93 SER A C 1
ATOM 748 O O . SER A 1 93 ? -17.419 0.007 14.790 1.00 95.31 93 SER A O 1
ATOM 750 N N . LYS A 1 94 ? -16.653 1.949 15.609 1.00 96.12 94 LYS A N 1
ATOM 751 C CA . LYS A 1 94 ? -17.812 2.754 15.161 1.00 96.12 94 LYS A CA 1
ATOM 752 C C . LYS A 1 94 ? -17.896 2.911 13.640 1.00 96.12 94 LYS A C 1
ATOM 754 O O . LYS A 1 94 ? -18.961 3.244 13.127 1.00 96.12 94 LYS A O 1
ATOM 759 N N . LYS A 1 95 ? -16.788 2.719 12.920 1.00 95.31 95 LYS A N 1
ATOM 760 C CA . LYS A 1 95 ? -16.712 2.812 11.451 1.00 95.31 95 LYS A CA 1
ATOM 761 C C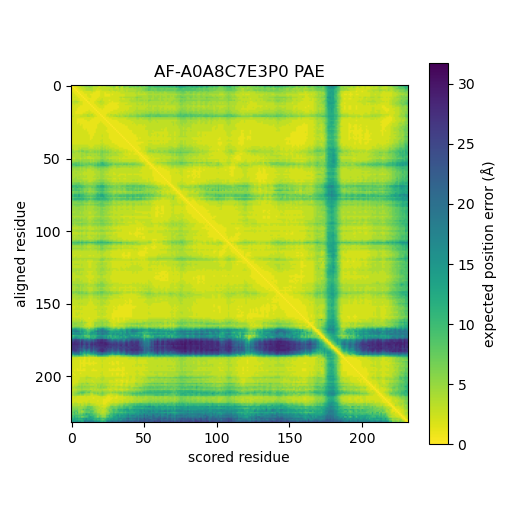 . LYS A 1 95 ? -16.715 1.442 10.760 1.00 95.31 95 LYS A C 1
ATOM 763 O O . LYS A 1 95 ? -16.695 1.394 9.533 1.00 95.31 95 LYS A O 1
ATOM 768 N N . SER A 1 96 ? -16.772 0.353 11.529 1.00 95.06 96 SER A N 1
ATOM 769 C CA . SER A 1 96 ? -16.649 -1.033 11.056 1.00 95.06 96 SER A CA 1
ATOM 770 C C . SER A 1 96 ? -17.652 -1.409 9.961 1.00 95.06 96 SER A C 1
ATOM 772 O O . SER A 1 96 ? -17.259 -2.029 8.979 1.00 95.06 96 SER A O 1
ATOM 774 N N . GLU A 1 97 ? -18.917 -0.993 10.082 1.00 95.50 97 GLU A N 1
ATOM 775 C CA . GLU A 1 97 ? -19.962 -1.267 9.082 1.00 95.50 97 GLU A CA 1
ATOM 776 C C . GLU A 1 97 ? -19.592 -0.678 7.712 1.00 95.50 97 GLU A C 1
ATOM 778 O O . GLU A 1 97 ? -19.555 -1.389 6.712 1.00 95.50 97 GLU A O 1
ATOM 783 N N . MET A 1 98 ? -19.190 0.596 7.682 1.00 95.25 98 MET A N 1
ATOM 784 C CA . MET A 1 98 ? -18.777 1.270 6.449 1.00 95.25 98 MET A CA 1
ATOM 785 C C . MET A 1 98 ? -17.486 0.676 5.863 1.00 95.25 98 MET A C 1
ATOM 787 O O . MET A 1 98 ? -17.381 0.478 4.652 1.00 95.25 98 MET A O 1
ATOM 791 N N . LEU A 1 99 ? -16.511 0.367 6.723 1.00 96.62 99 LEU A N 1
ATOM 792 C CA . LEU A 1 99 ? -15.249 -0.263 6.331 1.00 96.62 99 LEU A CA 1
ATOM 793 C C . LEU A 1 99 ? -15.467 -1.636 5.686 1.00 96.62 99 LEU A C 1
ATOM 795 O O . LEU A 1 99 ? -14.829 -1.964 4.680 1.00 96.62 99 LEU A O 1
ATOM 799 N N . LYS A 1 100 ? -16.402 -2.413 6.231 1.00 96.50 100 LYS A N 1
ATOM 800 C CA . LYS A 1 100 ? -16.790 -3.713 5.698 1.00 96.50 100 LYS A CA 1
ATOM 801 C C . LYS A 1 100 ? -17.505 -3.576 4.359 1.00 96.50 100 LYS A C 1
ATOM 803 O O . LYS A 1 100 ? -17.093 -4.221 3.397 1.00 96.50 100 LYS A O 1
ATOM 808 N N . ASP A 1 101 ? -18.520 -2.720 4.287 1.00 94.88 101 ASP A N 1
ATOM 809 C CA . ASP A 1 101 ? -19.375 -2.598 3.104 1.00 94.88 101 ASP A CA 1
ATOM 810 C C . ASP A 1 101 ? -18.623 -2.041 1.893 1.00 94.88 101 ASP A C 1
ATOM 812 O O . ASP A 1 101 ? -18.763 -2.556 0.784 1.00 94.88 101 ASP A O 1
ATOM 816 N N . TYR A 1 102 ? -17.793 -1.013 2.088 1.00 96.25 102 TYR A N 1
ATOM 817 C CA . TYR A 1 102 ? -17.114 -0.363 0.968 1.00 96.25 102 TYR A CA 1
ATOM 818 C C . TYR A 1 102 ? -15.726 -0.910 0.678 1.00 96.25 102 TYR A C 1
ATOM 820 O O . TYR A 1 102 ? -15.348 -0.968 -0.489 1.00 96.25 102 TYR A O 1
ATOM 828 N N . PHE A 1 103 ? -14.974 -1.322 1.699 1.00 96.81 103 PHE A N 1
ATOM 829 C CA . PHE A 1 103 ? -13.568 -1.705 1.553 1.00 96.81 103 PHE A CA 1
ATOM 830 C C . PHE A 1 103 ? -13.285 -3.164 1.902 1.00 96.81 103 PHE A C 1
ATOM 832 O O . PHE A 1 103 ? -12.127 -3.565 1.848 1.00 96.81 103 PHE A O 1
ATOM 839 N N . SER A 1 104 ? -14.294 -3.972 2.256 1.00 96.88 104 SER A N 1
ATOM 840 C CA . SER A 1 104 ? -14.079 -5.361 2.701 1.00 96.88 104 SER A CA 1
ATOM 841 C C . SER A 1 104 ? -13.050 -5.477 3.837 1.00 96.88 104 SER A C 1
ATOM 843 O O . SER A 1 104 ? -12.363 -6.490 3.979 1.00 96.88 104 SER A O 1
ATOM 845 N N . LEU A 1 105 ? -12.934 -4.417 4.642 1.00 96.62 105 LEU A N 1
ATOM 846 C CA . LEU A 1 105 ? -12.091 -4.370 5.826 1.00 96.62 105 LEU A CA 1
ATOM 847 C C . LEU A 1 105 ? -12.974 -4.730 7.017 1.00 96.62 105 LEU A C 1
ATOM 849 O O . LEU A 1 105 ? -13.845 -3.962 7.423 1.00 96.62 105 LEU A O 1
ATOM 853 N N . GLU A 1 106 ? -12.776 -5.932 7.546 1.00 96.50 106 GLU A N 1
ATOM 854 C CA . GLU A 1 106 ? -13.660 -6.506 8.553 1.00 96.50 106 GLU A CA 1
ATOM 855 C C . GLU A 1 106 ? -13.056 -6.393 9.947 1.00 96.50 106 GLU A C 1
ATOM 857 O O . GLU A 1 106 ? -12.003 -6.969 10.235 1.00 96.50 106 GLU A O 1
ATOM 862 N N . ILE A 1 107 ? -13.769 -5.674 10.812 1.00 96.06 107 ILE A N 1
ATOM 863 C CA . ILE A 1 107 ? -13.469 -5.537 12.234 1.00 96.06 107 ILE A CA 1
ATOM 864 C C . ILE A 1 107 ? -14.613 -6.195 13.001 1.00 96.06 107 ILE A C 1
ATOM 866 O O . ILE A 1 107 ? -15.763 -5.788 12.845 1.00 96.06 107 ILE A O 1
ATOM 870 N N . ASP A 1 108 ? -14.291 -7.197 13.811 1.00 92.38 108 ASP A N 1
ATOM 871 C CA . ASP A 1 108 ? -15.242 -7.937 14.637 1.00 92.38 108 ASP A CA 1
ATOM 872 C C . ASP A 1 108 ? -14.776 -7.942 16.095 1.00 92.38 108 ASP A C 1
ATOM 874 O O . ASP A 1 108 ? -13.639 -8.312 16.388 1.00 92.38 108 ASP A O 1
ATOM 878 N N . GLU A 1 109 ? -15.632 -7.464 16.998 1.00 90.81 109 GLU A N 1
ATOM 879 C CA . GLU A 1 109 ? -15.348 -7.337 18.439 1.00 90.81 109 GLU A CA 1
ATOM 880 C C . GLU A 1 109 ? -13.976 -6.697 18.763 1.00 90.81 109 GLU A C 1
ATOM 882 O O . GLU A 1 109 ? -13.261 -7.129 19.664 1.00 90.81 109 GLU A O 1
ATOM 887 N N . GLY A 1 110 ? -13.578 -5.663 18.007 1.00 90.56 110 GLY A N 1
ATOM 888 C CA . GLY A 1 110 ? -12.291 -4.973 18.187 1.00 90.56 110 GLY A CA 1
ATOM 889 C C . GLY A 1 110 ? -11.081 -5.694 17.577 1.00 90.56 110 GLY A C 1
ATOM 890 O O . GLY A 1 110 ? -9.947 -5.248 17.753 1.00 90.56 110 GLY A O 1
ATOM 891 N N . ASN A 1 111 ? -11.304 -6.773 16.826 1.00 95.31 111 ASN A N 1
ATOM 892 C CA . ASN A 1 111 ? -10.268 -7.522 16.124 1.00 95.31 111 ASN A CA 1
ATOM 893 C C . ASN A 1 111 ? -10.403 -7.350 14.615 1.00 95.31 111 ASN A C 1
ATOM 895 O O . ASN A 1 111 ? -11.486 -7.479 14.048 1.00 95.31 111 ASN A O 1
ATOM 899 N N . LEU A 1 112 ? -9.285 -7.122 13.939 1.00 96.19 112 LEU A N 1
ATOM 900 C CA . LEU A 1 112 ? -9.229 -7.181 12.490 1.00 96.19 112 LEU A CA 1
ATOM 901 C C . LEU A 1 112 ? -9.248 -8.649 12.047 1.00 96.19 112 LEU A C 1
ATOM 903 O O . LEU A 1 112 ? -8.405 -9.442 12.468 1.00 96.19 112 LEU A O 1
ATOM 907 N N . THR A 1 113 ? -10.197 -9.012 11.186 1.00 95.38 113 THR A N 1
ATOM 908 C CA . THR A 1 113 ? -10.372 -10.392 10.694 1.00 95.38 113 THR A CA 1
ATOM 909 C C . THR A 1 113 ? -10.296 -10.499 9.171 1.00 95.38 113 THR A C 1
ATOM 911 O O . THR A 1 113 ? -10.029 -11.581 8.634 1.00 95.38 113 THR A O 1
ATOM 914 N N . GLY A 1 114 ? -10.508 -9.391 8.458 1.00 95.25 114 GLY A N 1
ATOM 915 C CA . GLY A 1 114 ? -10.539 -9.358 7.001 1.00 95.25 114 GLY A CA 1
ATOM 916 C C . GLY A 1 114 ? -9.952 -8.076 6.425 1.00 95.25 114 GLY A C 1
ATOM 917 O O . GLY A 1 114 ? -10.099 -6.995 6.991 1.00 95.25 114 GLY A O 1
ATOM 918 N N . LEU A 1 115 ? -9.291 -8.219 5.283 1.00 97.06 115 LEU A N 1
ATOM 919 C CA . LEU A 1 115 ? -8.719 -7.145 4.480 1.00 97.06 115 LEU A CA 1
ATOM 920 C C . LEU A 1 115 ? -9.236 -7.248 3.031 1.00 97.06 115 LEU A C 1
ATOM 922 O O . LEU A 1 115 ? -9.588 -8.348 2.599 1.00 97.06 115 LEU A O 1
ATOM 926 N N . PRO A 1 116 ? -9.233 -6.167 2.232 1.00 96.94 116 PRO A N 1
ATOM 927 C CA . PRO A 1 116 ? -9.633 -6.245 0.828 1.00 96.94 116 PRO A CA 1
ATOM 928 C C . PRO A 1 116 ? -8.712 -7.145 -0.005 1.00 96.94 116 PRO A C 1
ATOM 930 O O . PRO A 1 116 ? -7.490 -6.984 -0.037 1.00 96.94 116 PRO A O 1
ATOM 933 N N . LEU A 1 117 ? -9.282 -8.068 -0.769 1.00 96.00 117 LEU A N 1
ATOM 934 C CA . LEU A 1 117 ? -8.538 -8.819 -1.774 1.00 96.00 117 LEU A CA 1
ATOM 935 C C . LEU A 1 117 ? -8.446 -7.991 -3.063 1.00 96.00 117 LEU A C 1
ATOM 937 O O . LEU A 1 117 ? -9.333 -8.056 -3.907 1.00 96.00 117 LEU A O 1
ATOM 941 N N . LEU A 1 118 ? -7.372 -7.206 -3.202 1.00 95.75 118 LEU A N 1
ATOM 942 C CA . LEU A 1 118 ? -7.190 -6.300 -4.349 1.00 95.75 118 LEU A CA 1
ATOM 943 C C . LEU A 1 118 ? -6.708 -7.011 -5.620 1.00 95.75 118 LEU A C 1
ATOM 945 O O . LEU A 1 118 ? -7.102 -6.645 -6.720 1.00 95.75 118 LEU A O 1
ATOM 949 N N . ILE A 1 119 ? -5.832 -8.009 -5.488 1.00 95.06 119 ILE A N 1
ATOM 950 C CA . ILE A 1 119 ? -5.378 -8.842 -6.609 1.00 95.06 119 ILE A CA 1
ATOM 951 C C . ILE A 1 119 ? -5.201 -10.288 -6.150 1.00 95.06 119 ILE A C 1
ATOM 953 O O . ILE A 1 119 ? -4.822 -10.557 -5.006 1.00 95.06 119 ILE A O 1
ATOM 957 N N . ASP A 1 120 ? -5.415 -11.223 -7.071 1.00 90.56 120 ASP A N 1
ATOM 958 C CA . ASP A 1 120 ? -5.283 -12.649 -6.793 1.00 90.56 120 ASP A CA 1
ATOM 959 C C . ASP A 1 120 ? -3.870 -13.031 -6.343 1.00 90.56 120 ASP A C 1
ATOM 961 O O . ASP A 1 120 ? -2.860 -12.605 -6.912 1.00 90.56 120 ASP A O 1
ATOM 965 N N . ASN A 1 121 ? -3.811 -13.951 -5.381 1.00 88.88 121 ASN A N 1
ATOM 966 C CA . ASN A 1 121 ? -2.578 -14.547 -4.865 1.00 88.88 121 ASN A CA 1
ATOM 967 C C . ASN A 1 121 ? -1.596 -13.563 -4.204 1.00 88.88 121 ASN A C 1
ATOM 969 O O . ASN A 1 121 ? -0.432 -13.921 -4.019 1.00 88.88 121 ASN A O 1
ATOM 973 N N . TYR A 1 122 ? -2.045 -12.367 -3.819 1.00 93.06 122 TYR A N 1
ATOM 974 C CA . TYR A 1 122 ? -1.224 -11.371 -3.136 1.00 93.06 122 TYR A CA 1
ATOM 975 C C . TYR A 1 122 ? -1.662 -11.170 -1.689 1.00 93.06 122 TYR A C 1
ATOM 977 O O . TYR A 1 122 ? -2.838 -10.938 -1.416 1.00 93.06 122 TYR A O 1
ATOM 985 N N . VAL A 1 123 ? -0.693 -11.218 -0.780 1.00 92.38 123 VAL A N 1
ATOM 986 C CA . VAL A 1 123 ? -0.857 -10.827 0.621 1.00 92.38 123 VAL A CA 1
ATOM 987 C C . VAL A 1 123 ? 0.048 -9.614 0.858 1.00 92.38 123 VAL A C 1
ATOM 989 O O . VAL A 1 123 ? 1.243 -9.696 0.545 1.00 92.38 123 VAL A O 1
ATOM 992 N N . PRO A 1 124 ? -0.484 -8.483 1.360 1.00 93.56 124 PRO A N 1
ATOM 993 C CA . PRO A 1 124 ? 0.332 -7.306 1.633 1.00 93.56 124 PRO A CA 1
ATOM 994 C C . PRO A 1 124 ? 1.338 -7.587 2.765 1.00 93.56 124 PRO A C 1
ATOM 996 O O . PRO A 1 124 ? 1.102 -8.480 3.582 1.00 93.56 124 PRO A O 1
ATOM 999 N N . PRO A 1 125 ? 2.452 -6.837 2.860 1.00 92.81 125 PRO A N 1
ATOM 1000 C CA . PRO A 1 125 ? 3.407 -7.002 3.955 1.00 92.81 125 PRO A CA 1
ATOM 1001 C C . PRO A 1 125 ? 2.765 -6.670 5.316 1.00 92.81 125 PRO A C 1
ATOM 1003 O O . PRO A 1 125 ? 2.632 -5.501 5.685 1.00 92.81 125 PRO A O 1
ATOM 1006 N N . LEU A 1 126 ? 2.365 -7.704 6.068 1.00 92.38 126 LEU A N 1
ATOM 1007 C CA . LEU A 1 126 ? 1.610 -7.563 7.323 1.00 92.38 126 LEU A CA 1
ATOM 1008 C C . LEU A 1 126 ? 2.407 -6.881 8.447 1.00 92.38 126 LEU A C 1
ATOM 1010 O O . LEU A 1 126 ? 1.807 -6.334 9.363 1.00 92.38 126 LEU A O 1
ATOM 1014 N N . GLU A 1 127 ? 3.738 -6.812 8.351 1.00 92.06 127 GLU A N 1
ATOM 1015 C CA . GLU A 1 127 ? 4.567 -5.996 9.257 1.00 92.06 127 GLU A CA 1
ATOM 1016 C C . GLU A 1 127 ? 4.186 -4.505 9.224 1.00 92.06 127 GLU A C 1
ATOM 1018 O O . GLU A 1 127 ? 4.392 -3.783 10.195 1.00 92.06 127 GLU A O 1
ATOM 1023 N N . GLY A 1 128 ? 3.598 -4.034 8.118 1.00 93.44 128 GLY A N 1
ATOM 1024 C CA . GLY A 1 128 ? 3.092 -2.669 7.987 1.00 93.44 128 GLY A CA 1
ATOM 1025 C C . GLY A 1 128 ? 1.682 -2.457 8.547 1.00 93.44 128 GLY A C 1
ATOM 1026 O O . GLY A 1 128 ? 1.182 -1.333 8.474 1.00 93.44 128 GLY A O 1
ATOM 1027 N N . LEU A 1 129 ? 1.031 -3.505 9.064 1.00 95.06 129 LEU A N 1
ATOM 1028 C CA . LEU A 1 129 ? -0.351 -3.460 9.541 1.00 95.06 129 LEU A CA 1
ATOM 1029 C C . LEU A 1 129 ? -0.549 -2.526 10.753 1.00 95.06 129 LEU A C 1
ATOM 1031 O O . LEU A 1 129 ? -1.501 -1.748 10.710 1.00 95.06 129 LEU A O 1
ATOM 1035 N N . PRO A 1 130 ? 0.340 -2.494 11.772 1.00 96.25 130 PRO A N 1
ATOM 1036 C CA . PRO A 1 130 ? 0.245 -1.535 12.878 1.00 96.25 130 PRO A CA 1
ATOM 1037 C C . PRO A 1 130 ? 0.142 -0.079 12.402 1.00 96.25 130 PRO A C 1
ATOM 1039 O O . PRO A 1 130 ? -0.809 0.633 12.723 1.00 96.25 130 PRO A O 1
ATOM 1042 N N . MET A 1 131 ? 1.084 0.350 11.557 1.00 95.62 131 MET A N 1
ATOM 1043 C CA . MET A 1 131 ? 1.109 1.716 11.026 1.00 95.62 131 MET A CA 1
ATOM 1044 C C . MET A 1 131 ? -0.101 2.025 10.144 1.00 95.62 131 MET A C 1
ATOM 1046 O O . MET A 1 131 ? -0.565 3.162 10.133 1.00 95.62 131 MET A O 1
ATOM 1050 N N . PHE A 1 132 ? -0.621 1.034 9.415 1.00 97.00 132 PHE A N 1
ATOM 1051 C CA . PHE A 1 132 ? -1.851 1.199 8.645 1.00 97.00 132 PHE A CA 1
ATOM 1052 C C . PHE A 1 132 ? -3.052 1.483 9.554 1.00 97.00 132 PHE A C 1
ATOM 1054 O O . PHE A 1 132 ? -3.780 2.432 9.286 1.00 97.00 132 PHE A O 1
ATOM 1061 N N . ILE A 1 133 ? -3.228 0.731 10.647 1.00 96.94 133 ILE A N 1
ATOM 1062 C CA . ILE A 1 133 ? -4.324 0.954 11.606 1.00 96.94 133 ILE A CA 1
ATOM 1063 C C . ILE A 1 133 ? -4.228 2.333 12.263 1.00 96.94 133 ILE A C 1
ATOM 1065 O O . ILE A 1 133 ? -5.232 3.042 12.333 1.00 96.94 133 ILE A O 1
ATOM 1069 N N . LEU A 1 134 ? -3.028 2.742 12.684 1.00 96.50 134 LEU A N 1
ATOM 1070 C CA . LEU A 1 134 ? -2.813 4.070 13.258 1.00 96.50 134 LEU A CA 1
ATOM 1071 C C . LEU A 1 134 ? -3.201 5.175 12.264 1.00 96.50 134 LEU A C 1
ATOM 1073 O O . LEU A 1 134 ? -4.039 6.019 12.575 1.00 96.50 134 LEU A O 1
ATOM 1077 N N . ARG A 1 135 ? -2.658 5.130 11.040 1.00 96.31 135 ARG A N 1
ATOM 1078 C CA . ARG A 1 135 ? -2.923 6.146 10.007 1.00 96.31 135 ARG A CA 1
ATOM 1079 C C . ARG A 1 135 ? -4.371 6.140 9.527 1.00 96.31 135 ARG A C 1
ATOM 1081 O O . ARG A 1 135 ? -4.907 7.193 9.199 1.00 96.31 135 ARG A O 1
ATOM 1088 N N . LEU A 1 136 ? -5.030 4.983 9.524 1.00 96.50 136 LEU A N 1
ATOM 1089 C CA . LEU A 1 136 ? -6.452 4.878 9.206 1.00 96.50 136 LEU A CA 1
ATOM 1090 C C . LEU A 1 136 ? -7.302 5.699 10.190 1.00 96.50 136 LEU A C 1
ATOM 1092 O O . LEU A 1 136 ? -8.271 6.337 9.783 1.00 96.50 136 LEU A O 1
ATOM 1096 N N . ALA A 1 137 ? -6.925 5.720 11.470 1.00 95.56 137 ALA A N 1
ATOM 1097 C CA . ALA A 1 137 ? -7.613 6.510 12.484 1.00 95.56 137 ALA A CA 1
ATOM 1098 C C . ALA A 1 137 ? -7.208 7.997 12.485 1.00 95.56 137 ALA A C 1
ATOM 1100 O O . ALA A 1 137 ? -8.064 8.835 12.761 1.00 95.56 137 ALA A O 1
ATOM 1101 N N . THR A 1 138 ? -5.948 8.337 12.177 1.00 94.00 138 THR A N 1
ATOM 1102 C CA . THR A 1 138 ? -5.423 9.712 12.336 1.00 94.00 138 THR A CA 1
ATOM 1103 C C . THR A 1 138 ? -5.349 10.538 11.048 1.00 94.00 138 THR A C 1
ATOM 1105 O O . THR A 1 138 ? -5.568 11.744 11.096 1.00 94.00 138 THR A O 1
ATOM 1108 N N . GLU A 1 139 ? -5.054 9.927 9.898 1.00 95.06 139 GLU A N 1
ATOM 1109 C CA . GLU A 1 139 ? -4.757 10.638 8.637 1.00 95.06 139 GLU A CA 1
ATOM 1110 C C . GLU A 1 139 ? -5.956 10.707 7.676 1.00 95.06 139 GLU A C 1
ATOM 1112 O O . GLU A 1 139 ? -5.978 11.485 6.712 1.00 95.06 139 GLU A O 1
ATOM 1117 N N . VAL A 1 140 ? -6.970 9.872 7.898 1.00 96.81 140 VAL A N 1
ATOM 1118 C CA . VAL A 1 140 ? -8.176 9.861 7.067 1.00 96.81 140 VAL A CA 1
ATOM 1119 C C . VAL A 1 140 ? -9.129 10.957 7.535 1.00 96.81 140 VAL A C 1
ATOM 1121 O O . VAL A 1 140 ? -9.484 11.036 8.708 1.00 96.81 140 VAL A O 1
ATOM 1124 N N . ASN A 1 141 ? -9.576 11.802 6.604 1.00 95.81 141 ASN A N 1
ATOM 1125 C CA . ASN A 1 141 ? -10.625 12.776 6.885 1.00 95.81 141 ASN A CA 1
ATOM 1126 C C . ASN A 1 141 ? -11.986 12.066 6.890 1.00 95.81 141 ASN A C 1
ATOM 1128 O O . ASN A 1 141 ? -12.541 11.794 5.830 1.00 95.81 141 ASN A O 1
ATOM 1132 N N . TRP A 1 142 ? -12.523 11.781 8.075 1.00 95.62 142 TRP A N 1
ATOM 1133 C CA . TRP A 1 142 ? -13.802 11.081 8.246 1.00 95.62 142 TRP A CA 1
ATOM 1134 C C . TRP A 1 142 ? -15.040 11.984 8.166 1.00 95.62 142 TRP A C 1
ATOM 1136 O O . TRP A 1 142 ? -16.158 11.469 8.246 1.00 95.62 142 TRP A O 1
ATOM 1146 N N . ASP A 1 143 ? -14.853 13.297 8.015 1.00 94.62 143 ASP A N 1
ATOM 1147 C CA . ASP A 1 143 ? -15.934 14.286 8.004 1.00 94.62 143 ASP A CA 1
ATOM 1148 C C . ASP A 1 143 ? -16.437 14.572 6.582 1.00 94.62 143 ASP A C 1
ATOM 1150 O O . ASP A 1 143 ? -17.634 14.770 6.365 1.00 94.62 143 ASP A O 1
ATOM 1154 N N . GLU A 1 144 ? -15.540 14.562 5.591 1.00 96.19 144 GLU A N 1
ATOM 1155 C CA . GLU A 1 144 ? -15.880 14.796 4.185 1.00 96.19 144 GLU A CA 1
ATOM 1156 C C . GLU A 1 144 ? -15.872 13.499 3.371 1.00 96.19 144 GLU A C 1
ATOM 1158 O O . GLU A 1 144 ? -14.813 12.938 3.113 1.00 96.19 144 GLU A O 1
ATOM 1163 N N . GLU A 1 145 ? -17.032 13.067 2.865 1.00 94.31 145 GLU A N 1
ATOM 1164 C CA . GLU A 1 145 ? -17.208 11.794 2.138 1.00 94.31 145 GLU A CA 1
ATOM 1165 C C . GLU A 1 145 ? -16.155 11.553 1.041 1.00 94.31 145 GLU A C 1
ATOM 1167 O O . GLU A 1 145 ? -15.475 10.527 1.023 1.00 94.31 145 GLU A O 1
ATOM 1172 N N . LYS A 1 146 ? -15.968 12.526 0.142 1.00 95.44 146 LYS A N 1
ATOM 1173 C CA . LYS A 1 146 ? -15.013 12.391 -0.964 1.00 95.44 146 LYS A CA 1
ATOM 1174 C C . LYS A 1 146 ? -13.569 12.281 -0.469 1.00 95.44 146 LYS A C 1
ATOM 1176 O O . LYS A 1 146 ? -12.804 11.491 -1.017 1.00 95.44 146 LYS A O 1
ATOM 1181 N N . GLN A 1 147 ? -13.191 13.086 0.525 1.00 96.38 147 GLN A N 1
ATOM 1182 C CA . GLN A 1 147 ? -11.836 13.051 1.083 1.00 96.38 147 GLN A CA 1
ATOM 1183 C C . GLN A 1 147 ? -11.612 11.783 1.909 1.00 96.38 147 GLN A C 1
ATOM 1185 O O . GLN A 1 147 ? -10.520 11.233 1.877 1.00 96.38 147 GLN A O 1
ATOM 1190 N N . CYS A 1 148 ? -12.646 11.285 2.586 1.00 96.12 148 CYS A N 1
ATOM 1191 C CA . CYS A 1 148 ? -12.628 10.027 3.321 1.00 96.12 148 CYS A CA 1
ATOM 1192 C C . CYS A 1 148 ? -12.249 8.873 2.394 1.00 96.12 148 CYS A C 1
ATOM 1194 O O . CYS A 1 148 ? -11.250 8.196 2.630 1.00 96.12 148 CYS A O 1
ATOM 1196 N N . PHE A 1 149 ? -12.984 8.696 1.291 1.00 96.31 149 PHE A N 1
ATOM 1197 C CA . PHE A 1 149 ? -12.715 7.612 0.346 1.00 96.31 149 PHE A CA 1
ATOM 1198 C C . PHE A 1 149 ? -11.362 7.757 -0.353 1.00 96.31 149 PHE A C 1
ATOM 1200 O O . PHE A 1 149 ? -10.664 6.759 -0.532 1.00 96.31 149 PHE A O 1
ATOM 1207 N N . ASP A 1 150 ? -10.965 8.980 -0.712 1.00 97.06 150 ASP A N 1
ATOM 1208 C CA . ASP A 1 150 ? -9.658 9.255 -1.315 1.00 97.06 150 ASP A CA 1
ATOM 1209 C C . ASP A 1 150 ? -8.503 8.948 -0.344 1.00 97.06 150 ASP A C 1
ATOM 1211 O O . ASP A 1 150 ? -7.603 8.173 -0.675 1.00 97.06 150 ASP A O 1
ATOM 1215 N N . ASN A 1 151 ? -8.543 9.489 0.878 1.00 97.50 151 ASN A N 1
ATOM 1216 C CA . ASN A 1 151 ? -7.499 9.284 1.884 1.00 97.50 151 ASN A CA 1
ATOM 1217 C C . ASN A 1 151 ? -7.419 7.819 2.312 1.00 97.50 151 ASN A C 1
ATOM 1219 O O . ASN A 1 151 ? -6.327 7.259 2.348 1.00 97.50 151 ASN A O 1
ATOM 1223 N N . LEU A 1 152 ? -8.556 7.170 2.573 1.00 97.62 152 LEU A N 1
ATOM 1224 C CA . LEU A 1 152 ? -8.587 5.759 2.951 1.00 97.62 152 LEU A CA 1
ATOM 1225 C C . LEU A 1 152 ? -8.012 4.883 1.835 1.00 97.62 152 LEU A C 1
ATOM 1227 O O . LEU A 1 152 ? -7.158 4.034 2.096 1.00 97.62 152 LEU A O 1
ATOM 1231 N N . SER A 1 153 ? -8.393 5.140 0.581 1.00 97.88 153 SER A N 1
ATOM 1232 C CA . SER A 1 153 ? -7.833 4.417 -0.565 1.00 97.88 153 SER A CA 1
ATOM 1233 C C . SER A 1 153 ? -6.325 4.634 -0.687 1.00 97.88 153 SER A C 1
ATOM 1235 O O . SER A 1 153 ? -5.592 3.694 -0.981 1.00 97.88 153 SER A O 1
ATOM 1237 N N . LYS A 1 154 ? -5.821 5.846 -0.424 1.00 97.75 154 LYS A N 1
ATOM 1238 C CA . LYS A 1 154 ? -4.377 6.137 -0.421 1.00 97.75 154 LYS A CA 1
ATOM 1239 C C . LYS A 1 154 ? -3.634 5.416 0.699 1.00 97.75 154 LYS A C 1
ATOM 1241 O O . LYS A 1 154 ? -2.558 4.873 0.443 1.00 97.75 154 LYS A O 1
ATOM 1246 N N . GLU A 1 155 ? -4.194 5.385 1.904 1.00 97.81 155 GLU A N 1
ATOM 1247 C CA . GLU A 1 155 ? -3.608 4.687 3.053 1.00 97.81 155 GLU A CA 1
ATOM 1248 C C . GLU A 1 155 ? -3.599 3.170 2.839 1.00 97.81 155 GLU A C 1
ATOM 1250 O O . GLU A 1 155 ? -2.570 2.516 3.022 1.00 97.81 155 GLU A O 1
ATOM 1255 N N . CYS A 1 156 ? -4.702 2.609 2.338 1.00 97.25 156 CYS A N 1
ATOM 1256 C CA . CYS A 1 156 ? -4.785 1.195 1.986 1.00 97.25 156 CYS A CA 1
ATOM 1257 C C . CYS A 1 156 ? -3.809 0.854 0.847 1.00 97.25 156 CYS A C 1
ATOM 1259 O O . CYS A 1 156 ? -3.028 -0.090 0.948 1.00 97.25 156 CYS A O 1
ATOM 1261 N N . ALA A 1 157 ? -3.736 1.679 -0.196 1.00 97.81 157 ALA A N 1
ATOM 1262 C CA . ALA A 1 157 ? -2.775 1.499 -1.278 1.00 97.81 157 ALA A CA 1
ATOM 1263 C C . ALA A 1 157 ? -1.316 1.563 -0.804 1.00 97.81 157 ALA A C 1
ATOM 1265 O O . ALA A 1 157 ? -0.468 0.799 -1.271 1.00 97.81 157 ALA A O 1
ATOM 1266 N N . MET A 1 158 ? -1.005 2.458 0.137 1.00 96.94 158 MET A N 1
ATOM 1267 C CA . MET A 1 158 ? 0.318 2.542 0.749 1.00 96.94 158 MET A CA 1
ATOM 1268 C C . MET A 1 158 ? 0.630 1.287 1.566 1.00 96.94 158 MET A C 1
ATOM 1270 O O . MET A 1 158 ? 1.742 0.763 1.459 1.00 96.94 158 MET A O 1
ATOM 1274 N N . PHE A 1 159 ? -0.339 0.772 2.324 1.00 97.00 159 PHE A N 1
ATOM 1275 C CA . PHE A 1 159 ? -0.209 -0.480 3.064 1.00 97.00 159 PHE A CA 1
ATOM 1276 C C . PHE A 1 159 ? 0.067 -1.675 2.141 1.00 97.00 159 PHE A C 1
ATOM 1278 O O . PHE A 1 159 ? 1.020 -2.414 2.387 1.00 97.00 159 PHE A O 1
ATOM 1285 N N . TYR A 1 160 ? -0.683 -1.804 1.043 1.00 97.00 160 TYR A N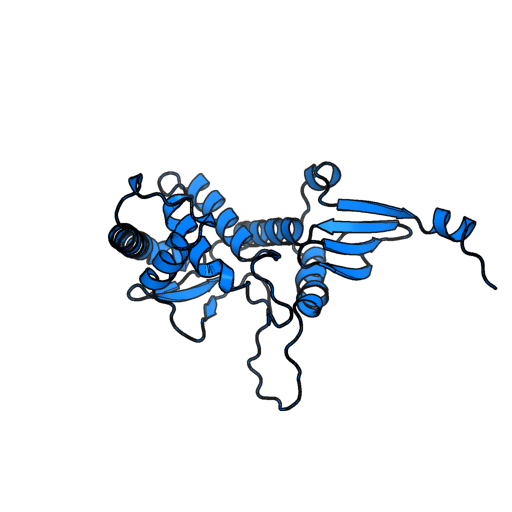 1
ATOM 1286 C CA . TYR A 1 160 ? -0.513 -2.882 0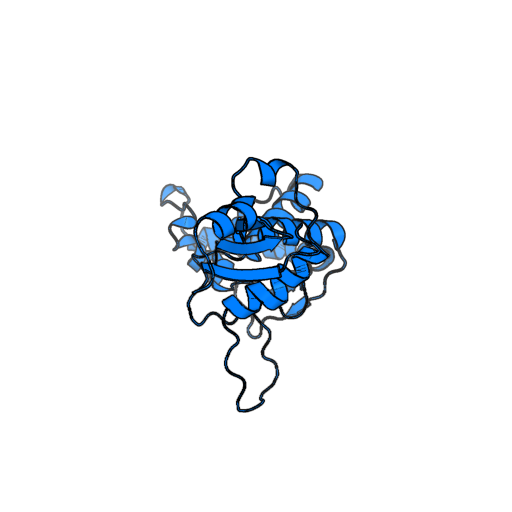.063 1.00 97.00 160 TYR A CA 1
ATOM 1287 C C . TYR A 1 160 ? 0.733 -2.727 -0.809 1.00 97.00 160 TYR A C 1
ATOM 1289 O O . TYR A 1 160 ? 1.160 -3.683 -1.446 1.00 97.00 160 TYR A O 1
ATOM 1297 N N . SER A 1 161 ? 1.336 -1.542 -0.871 1.00 96.69 161 SER A N 1
ATOM 1298 C CA . SER A 1 161 ? 2.531 -1.331 -1.683 1.00 96.69 161 SER A CA 1
ATOM 1299 C C . SER A 1 161 ? 3.754 -2.093 -1.156 1.00 96.69 161 SER A C 1
ATOM 1301 O O . SER A 1 161 ? 3.952 -2.291 0.045 1.00 96.69 161 SER A O 1
ATOM 1303 N N . ILE A 1 162 ? 4.645 -2.469 -2.075 1.00 93.88 162 ILE A N 1
ATOM 1304 C CA . ILE A 1 162 ? 5.937 -3.076 -1.738 1.00 93.88 162 ILE A CA 1
ATOM 1305 C C . ILE A 1 162 ? 6.845 -2.011 -1.139 1.00 93.88 162 ILE A C 1
ATOM 1307 O O . ILE A 1 162 ? 7.346 -1.142 -1.850 1.00 93.88 162 ILE A O 1
ATOM 1311 N N . ARG A 1 163 ? 7.101 -2.092 0.165 1.00 92.75 163 ARG A N 1
ATOM 1312 C CA . ARG A 1 163 ? 7.967 -1.158 0.892 1.00 92.75 163 ARG A CA 1
ATOM 1313 C C . ARG A 1 163 ? 9.143 -1.914 1.484 1.00 92.75 163 ARG A C 1
ATOM 1315 O O . ARG A 1 163 ? 8.963 -2.885 2.208 1.00 92.75 163 ARG A O 1
ATOM 1322 N N . LYS A 1 164 ? 10.357 -1.445 1.187 1.00 90.06 164 LYS A N 1
ATOM 1323 C CA . LYS A 1 164 ? 11.604 -2.109 1.599 1.00 90.06 164 LYS A CA 1
ATOM 1324 C C . LYS A 1 164 ? 11.711 -2.343 3.110 1.00 90.06 164 LYS A C 1
ATOM 1326 O O . LYS A 1 164 ? 12.369 -3.289 3.505 1.00 90.06 164 LYS A O 1
ATOM 1331 N N . GLN A 1 165 ? 11.100 -1.481 3.926 1.00 87.88 165 GLN A N 1
ATOM 1332 C CA . GLN A 1 165 ? 11.185 -1.562 5.386 1.00 87.88 165 GLN A CA 1
ATOM 1333 C C . GLN A 1 165 ? 10.353 -2.703 5.991 1.00 87.88 165 GLN A C 1
ATOM 1335 O O . GLN A 1 165 ? 10.627 -3.088 7.115 1.00 87.88 165 GLN A O 1
ATOM 1340 N N . TYR A 1 166 ? 9.390 -3.250 5.239 1.00 88.19 166 TYR A N 1
ATOM 1341 C CA . TYR A 1 166 ? 8.501 -4.338 5.673 1.00 88.19 166 TYR A CA 1
ATOM 1342 C C . TYR A 1 166 ? 8.741 -5.631 4.883 1.00 88.19 166 TYR A C 1
ATOM 1344 O O . TYR A 1 166 ? 7.863 -6.487 4.787 1.00 88.19 166 TYR A O 1
ATOM 1352 N N . ILE A 1 167 ? 9.878 -5.726 4.185 1.00 87.00 167 ILE A N 1
ATOM 1353 C CA . ILE A 1 167 ? 10.220 -6.879 3.351 1.00 87.00 167 ILE A CA 1
ATOM 1354 C C . ILE A 1 167 ? 11.591 -7.386 3.768 1.00 87.00 167 ILE A C 1
ATOM 1356 O O . ILE A 1 167 ? 12.616 -6.755 3.504 1.00 87.00 167 ILE A O 1
ATOM 1360 N N . MET A 1 168 ? 11.579 -8.565 4.373 1.00 79.06 168 MET A N 1
ATOM 1361 C CA . MET A 1 168 ? 12.743 -9.370 4.708 1.00 79.06 168 MET A CA 1
ATOM 1362 C C . MET A 1 168 ? 13.031 -10.378 3.582 1.00 79.06 168 MET A C 1
ATOM 1364 O O . MET A 1 168 ? 12.204 -10.604 2.692 1.00 79.06 168 MET A O 1
ATOM 1368 N N . GLU A 1 169 ? 14.219 -10.990 3.581 1.00 69.69 169 GLU A N 1
ATOM 1369 C CA . GLU A 1 169 ? 14.601 -11.953 2.530 1.00 69.69 169 GLU A CA 1
ATOM 1370 C C . GLU A 1 169 ? 13.637 -13.150 2.449 1.00 69.69 169 GLU A C 1
ATOM 1372 O O . GLU A 1 169 ? 13.308 -13.588 1.341 1.00 69.69 169 GLU A O 1
ATOM 1377 N N . ASP A 1 170 ? 13.097 -13.563 3.599 1.00 65.75 170 ASP A N 1
ATOM 1378 C CA . ASP A 1 170 ? 12.126 -14.648 3.748 1.00 65.75 170 ASP A CA 1
ATOM 1379 C C . ASP A 1 170 ? 10.659 -14.171 3.745 1.00 65.75 170 ASP A C 1
ATOM 1381 O O . ASP A 1 170 ? 9.771 -14.922 4.125 1.00 65.75 170 ASP A O 1
ATOM 1385 N N . SER A 1 171 ? 10.329 -12.943 3.328 1.00 70.19 171 SER A N 1
ATOM 1386 C CA . SER A 1 171 ? 8.920 -12.509 3.309 1.00 70.19 171 SER A CA 1
ATOM 1387 C C . SER A 1 171 ? 8.094 -13.271 2.260 1.00 70.19 171 SER A C 1
ATOM 1389 O O . SER A 1 171 ? 8.279 -13.101 1.050 1.00 70.19 171 SER A O 1
ATOM 1391 N N . GLY A 1 172 ? 7.136 -14.079 2.727 1.00 70.19 172 GLY A N 1
ATOM 1392 C CA . GLY A 1 172 ? 6.139 -14.757 1.898 1.00 70.19 172 GLY A CA 1
ATOM 1393 C C . GLY A 1 172 ? 4.935 -13.856 1.618 1.00 70.19 172 GLY A C 1
ATOM 1394 O O . GLY A 1 172 ? 4.069 -13.693 2.466 1.00 70.19 172 GLY A O 1
ATOM 1395 N N . LEU A 1 173 ? 4.859 -13.282 0.415 1.00 78.75 173 LEU A N 1
ATOM 1396 C CA . LEU A 1 173 ? 3.789 -12.345 0.013 1.00 78.75 173 LEU A CA 1
ATOM 1397 C C . LEU A 1 173 ? 2.654 -13.012 -0.790 1.00 78.75 173 LEU A C 1
ATOM 1399 O O . LEU A 1 173 ? 1.930 -12.351 -1.534 1.00 78.75 173 LEU A O 1
ATOM 1403 N N . THR A 1 174 ? 2.538 -14.339 -0.718 1.00 75.00 174 THR A N 1
ATOM 1404 C CA . THR A 1 174 ? 1.559 -15.123 -1.486 1.00 75.00 174 THR A CA 1
ATOM 1405 C C . THR A 1 174 ? 0.821 -16.100 -0.593 1.00 75.00 174 THR A C 1
ATOM 1407 O O . THR A 1 174 ? 1.436 -16.682 0.298 1.00 75.00 174 THR A O 1
ATOM 1410 N N . PHE A 1 175 ? -0.448 -16.368 -0.902 1.00 57.78 175 PHE A N 1
ATOM 1411 C CA . PHE A 1 175 ? -1.219 -17.418 -0.240 1.00 57.78 175 PHE A CA 1
ATOM 1412 C C . PHE A 1 175 ? -0.530 -18.780 -0.409 1.00 57.78 175 PHE A C 1
ATOM 1414 O O . PHE A 1 175 ? -0.387 -19.287 -1.524 1.00 57.78 175 PHE A O 1
ATOM 1421 N N . GLN A 1 176 ? -0.134 -19.396 0.700 1.00 51.88 176 GLN A N 1
ATOM 1422 C CA . GLN A 1 176 ? 0.132 -20.829 0.761 1.00 51.88 176 GLN A CA 1
ATOM 1423 C C . GLN A 1 176 ? -1.024 -21.493 1.512 1.00 51.88 176 GLN A C 1
ATOM 1425 O O . GLN A 1 176 ? -0.983 -21.635 2.725 1.00 51.88 176 GLN A O 1
ATOM 1430 N N . GLN A 1 177 ? -2.069 -21.894 0.783 1.00 39.91 177 GLN A N 1
ATOM 1431 C CA . GLN A 1 177 ? -3.106 -22.812 1.282 1.00 39.91 177 GLN A CA 1
ATOM 1432 C C . GLN A 1 177 ? -2.949 -24.237 0.723 1.00 39.91 177 GLN A C 1
ATOM 1434 O O . GLN A 1 177 ? -3.916 -24.984 0.641 1.00 39.91 177 GLN A O 1
ATOM 1439 N N . VAL A 1 178 ? -1.743 -24.658 0.331 1.00 36.53 178 VAL A N 1
ATOM 1440 C CA . VAL A 1 178 ? -1.540 -26.053 -0.081 1.00 36.53 178 VAL A CA 1
ATOM 1441 C C . VAL A 1 178 ? -0.342 -26.638 0.645 1.00 36.53 178 VAL A C 1
ATOM 1443 O O . VAL A 1 178 ? 0.807 -26.345 0.314 1.00 36.53 178 VAL A O 1
ATOM 1446 N N . GLU A 1 179 ? -0.659 -27.495 1.615 1.00 35.88 179 GLU A N 1
ATOM 1447 C CA . GLU A 1 179 ? 0.181 -28.554 2.173 1.00 35.88 179 GLU A CA 1
ATOM 1448 C C . GLU A 1 179 ? 0.625 -29.540 1.068 1.00 35.88 179 GLU A C 1
ATOM 1450 O O . GLU A 1 179 ? 0.277 -30.717 1.067 1.00 35.88 179 GLU A O 1
ATOM 1455 N N . GLU A 1 180 ? 1.390 -29.074 0.081 1.00 38.31 180 GLU A N 1
ATOM 1456 C CA . GLU A 1 180 ? 2.189 -29.954 -0.769 1.00 38.31 180 GLU A CA 1
ATOM 1457 C C . GLU A 1 180 ? 3.619 -29.971 -0.210 1.00 38.31 180 GLU A C 1
ATOM 1459 O O . GLU A 1 180 ? 4.301 -28.938 -0.246 1.00 38.31 180 GLU A O 1
ATOM 1464 N N . PRO A 1 181 ? 4.111 -31.113 0.305 1.00 30.77 181 PRO A N 1
ATOM 1465 C CA . PRO A 1 181 ? 5.470 -31.209 0.817 1.00 30.77 181 PRO A CA 1
ATOM 1466 C C . PRO A 1 181 ? 6.451 -31.021 -0.349 1.00 30.77 181 PRO A C 1
ATOM 1468 O O . PRO A 1 181 ? 6.611 -31.905 -1.187 1.00 30.77 181 PRO A O 1
ATOM 1471 N N . GLY A 1 182 ? 7.093 -29.849 -0.427 1.00 43.25 182 GLY A N 1
ATOM 1472 C CA . GLY A 1 182 ? 8.171 -29.585 -1.389 1.00 43.25 182 GLY A CA 1
ATOM 1473 C C . GLY A 1 182 ? 8.130 -28.255 -2.150 1.00 43.25 182 GLY A C 1
ATOM 1474 O O . GLY A 1 182 ? 9.085 -27.967 -2.872 1.00 43.25 182 GLY A O 1
ATOM 1475 N N . LYS A 1 183 ? 7.097 -27.408 -2.007 1.00 45.88 183 LYS A N 1
ATOM 1476 C CA . LYS A 1 183 ? 7.128 -26.045 -2.579 1.00 45.88 183 LYS A CA 1
ATOM 1477 C C . LYS A 1 183 ? 7.715 -25.050 -1.580 1.00 45.88 183 LYS A C 1
ATOM 1479 O O . LYS A 1 183 ? 7.053 -24.631 -0.639 1.00 45.88 183 LYS A O 1
ATOM 1484 N N . CYS A 1 184 ? 8.967 -24.668 -1.830 1.00 46.59 184 CYS A N 1
ATOM 1485 C CA . CYS A 1 184 ? 9.667 -23.578 -1.152 1.00 46.59 184 CYS A CA 1
ATOM 1486 C C . CYS A 1 184 ? 8.786 -22.315 -1.082 1.00 46.59 184 CYS A C 1
ATOM 1488 O O . CYS A 1 184 ? 8.088 -21.996 -2.053 1.00 46.59 184 CYS A O 1
ATOM 1490 N N . MET A 1 185 ? 8.819 -21.609 0.052 1.00 54.00 185 MET A N 1
ATOM 1491 C CA . MET A 1 185 ? 8.188 -20.299 0.211 1.00 54.00 185 MET A CA 1
ATOM 1492 C C . MET A 1 185 ? 8.616 -19.404 -0.954 1.00 54.00 185 MET A C 1
ATOM 1494 O O . MET A 1 185 ? 9.807 -19.254 -1.237 1.00 54.00 185 MET A O 1
ATOM 1498 N N . ARG A 1 186 ? 7.651 -18.882 -1.719 1.00 69.19 186 ARG A N 1
ATOM 1499 C CA . ARG A 1 186 ? 7.981 -18.053 -2.881 1.00 69.19 186 ARG A CA 1
ATOM 1500 C C . ARG A 1 186 ? 8.549 -16.734 -2.366 1.00 69.19 186 ARG A C 1
ATOM 1502 O O . ARG A 1 186 ? 7.846 -15.987 -1.696 1.00 69.19 186 ARG A O 1
ATOM 1509 N N . SER A 1 187 ? 9.816 -16.469 -2.683 1.00 84.75 187 SER A N 1
ATOM 1510 C CA . SER A 1 187 ? 10.500 -15.225 -2.314 1.00 84.75 187 SER A CA 1
ATOM 1511 C C . SER A 1 187 ? 9.724 -14.000 -2.807 1.00 84.75 187 SER A C 1
ATOM 1513 O O . SER A 1 187 ? 9.132 -14.031 -3.890 1.00 84.75 187 SER A O 1
ATOM 1515 N N . TRP A 1 188 ? 9.810 -12.885 -2.076 1.00 90.06 188 TRP A N 1
ATOM 1516 C CA . TRP A 1 188 ? 9.240 -11.595 -2.478 1.00 90.06 188 TRP A CA 1
ATOM 1517 C C . TRP A 1 188 ? 9.602 -11.195 -3.920 1.00 90.06 188 TRP A C 1
ATOM 1519 O O . TRP A 1 188 ? 8.778 -10.599 -4.613 1.00 90.06 188 TRP A O 1
ATOM 1529 N N . LYS A 1 189 ? 10.795 -11.569 -4.416 1.00 92.94 189 LYS A N 1
ATOM 1530 C CA . LYS A 1 189 ? 11.221 -11.309 -5.807 1.00 92.94 189 LYS A CA 1
ATOM 1531 C C . LYS A 1 189 ? 10.296 -11.980 -6.817 1.00 92.94 189 LYS A C 1
ATOM 1533 O O . LYS A 1 189 ? 9.941 -11.375 -7.827 1.00 92.94 189 LYS A O 1
ATOM 1538 N N . TRP A 1 190 ? 9.887 -13.214 -6.524 1.00 93.12 190 TRP A N 1
ATOM 1539 C CA . TRP A 1 190 ? 8.958 -13.960 -7.362 1.00 93.12 190 TRP A CA 1
ATOM 1540 C C . TRP A 1 190 ? 7.591 -13.276 -7.391 1.00 93.12 190 TRP A C 1
ATOM 1542 O O . TRP A 1 190 ? 7.029 -13.112 -8.471 1.00 93.12 190 TRP A O 1
ATOM 1552 N N . THR A 1 191 ? 7.090 -12.822 -6.235 1.00 93.50 191 THR A N 1
ATOM 1553 C CA . THR A 1 191 ? 5.828 -12.069 -6.129 1.00 93.50 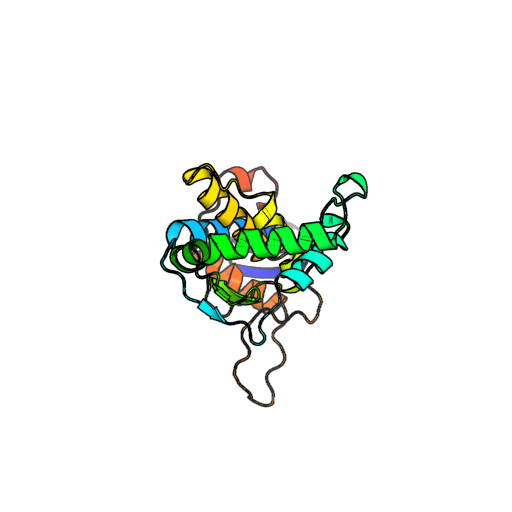191 THR A CA 1
ATOM 1554 C C . THR A 1 191 ? 5.883 -10.777 -6.933 1.00 93.50 191 THR A C 1
ATOM 1556 O O . THR A 1 191 ? 4.961 -10.483 -7.693 1.00 93.50 191 THR A O 1
ATOM 1559 N N . VAL A 1 192 ? 6.973 -10.016 -6.811 1.00 94.62 192 VAL A N 1
ATOM 1560 C CA . VAL A 1 192 ? 7.160 -8.784 -7.582 1.00 94.62 192 VAL A CA 1
ATOM 1561 C C . VAL A 1 192 ? 7.059 -9.083 -9.078 1.00 94.62 192 VAL A C 1
ATOM 1563 O O . VAL A 1 192 ? 6.223 -8.497 -9.756 1.00 94.62 192 VAL A O 1
ATOM 1566 N N . GLU A 1 193 ? 7.827 -10.039 -9.591 1.00 95.12 193 GLU A N 1
ATOM 1567 C CA . GLU A 1 193 ? 7.830 -10.370 -11.019 1.00 95.12 193 GLU A CA 1
ATOM 1568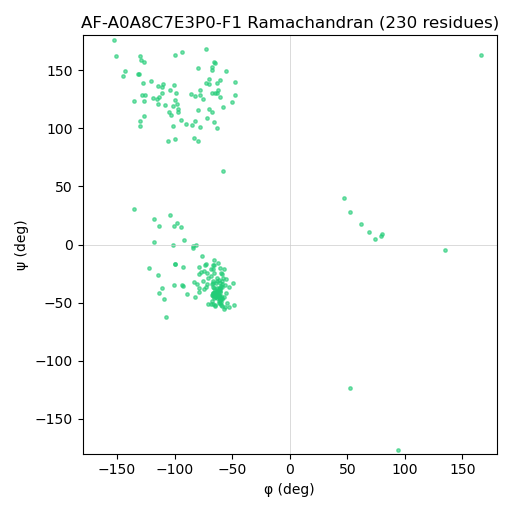 C C . GLU A 1 193 ? 6.490 -10.939 -11.523 1.00 95.12 193 GLU A C 1
ATOM 1570 O O . GLU A 1 193 ? 5.920 -10.456 -12.504 1.00 95.12 193 GLU A O 1
ATOM 1575 N N . HIS A 1 194 ? 5.975 -11.975 -10.861 1.00 94.25 194 HIS A N 1
ATOM 1576 C CA . HIS A 1 194 ? 4.913 -12.821 -11.412 1.00 94.25 194 HIS A CA 1
ATOM 1577 C C . HIS A 1 194 ? 3.506 -12.378 -11.014 1.00 94.25 194 HIS A C 1
ATOM 1579 O O . HIS A 1 194 ? 2.543 -12.758 -11.686 1.00 94.25 194 HIS A O 1
ATOM 1585 N N . ILE A 1 195 ? 3.379 -11.586 -9.947 1.00 94.88 195 ILE A N 1
ATOM 1586 C CA . ILE A 1 195 ? 2.097 -11.058 -9.476 1.00 94.88 195 ILE A CA 1
ATOM 1587 C C . ILE A 1 195 ? 2.022 -9.567 -9.784 1.00 94.88 195 ILE A C 1
ATOM 1589 O O . ILE A 1 195 ? 1.203 -9.168 -10.608 1.00 94.88 195 ILE A O 1
ATOM 1593 N N . LEU A 1 196 ? 2.906 -8.745 -9.212 1.00 95.56 196 LEU A N 1
ATOM 1594 C CA . LEU A 1 196 ? 2.781 -7.287 -9.329 1.00 95.56 196 LEU A CA 1
ATOM 1595 C C . LEU A 1 196 ? 3.082 -6.782 -10.736 1.00 95.56 196 LEU A C 1
ATOM 1597 O O . LEU A 1 196 ? 2.263 -6.091 -11.330 1.00 95.56 196 LEU A O 1
ATOM 1601 N N . TYR A 1 197 ? 4.215 -7.169 -11.319 1.00 96.38 197 TYR A N 1
ATOM 1602 C CA . TYR A 1 197 ? 4.567 -6.734 -12.671 1.00 96.38 197 TYR A CA 1
ATOM 1603 C C . TYR A 1 197 ? 3.647 -7.342 -13.730 1.00 96.38 197 TYR A C 1
ATOM 1605 O O . TYR A 1 197 ? 3.397 -6.719 -14.761 1.00 96.38 197 TYR A O 1
ATOM 1613 N N . LYS A 1 198 ? 3.061 -8.514 -13.466 1.00 95.31 198 LYS A N 1
ATOM 1614 C CA . LYS A 1 198 ? 1.961 -9.036 -14.280 1.00 95.31 198 LYS A CA 1
ATOM 1615 C C . LYS A 1 198 ? 0.710 -8.158 -14.152 1.00 95.31 198 LYS A C 1
ATOM 1617 O O . LYS A 1 198 ? 0.137 -7.796 -15.177 1.00 95.31 198 LYS A O 1
ATOM 1622 N N . ALA A 1 199 ? 0.329 -7.772 -12.936 1.00 95.75 199 ALA A N 1
ATOM 1623 C CA . ALA A 1 199 ? -0.816 -6.904 -12.668 1.00 95.75 199 ALA A CA 1
ATOM 1624 C C . ALA A 1 199 ? -0.645 -5.498 -13.276 1.00 95.75 199 ALA A C 1
ATOM 1626 O O . ALA A 1 199 ? -1.589 -4.976 -13.871 1.00 95.75 199 ALA A O 1
ATOM 1627 N N . PHE A 1 200 ? 0.570 -4.934 -13.272 1.00 96.06 200 PHE A N 1
ATOM 1628 C CA . PHE A 1 200 ? 0.882 -3.643 -13.909 1.00 96.06 200 PHE A CA 1
ATOM 1629 C C . PHE A 1 200 ? 0.558 -3.596 -15.406 1.00 96.06 200 PHE A C 1
ATOM 1631 O O . PHE A 1 200 ? 0.392 -2.512 -15.964 1.00 96.06 200 PHE A O 1
ATOM 1638 N N . ARG A 1 201 ? 0.457 -4.748 -16.081 1.00 94.94 201 ARG A N 1
ATOM 1639 C CA . ARG A 1 201 ? 0.086 -4.797 -17.503 1.00 94.94 201 ARG A CA 1
ATOM 1640 C C . ARG A 1 201 ? -1.384 -4.454 -17.735 1.00 94.94 201 ARG A C 1
ATOM 1642 O O . ARG A 1 201 ? -1.711 -3.934 -18.801 1.00 94.94 201 ARG A O 1
ATOM 1649 N N . SER A 1 202 ? -2.244 -4.734 -16.761 1.00 93.69 202 SER A N 1
ATOM 1650 C CA . SER A 1 202 ? -3.699 -4.634 -16.913 1.00 93.69 202 SER A CA 1
ATOM 1651 C C . SER A 1 202 ? -4.308 -3.541 -16.044 1.00 93.69 202 SER A C 1
ATOM 1653 O O . SER A 1 202 ? -5.153 -2.798 -16.533 1.00 93.69 202 SER A O 1
ATOM 1655 N N . TYR A 1 203 ? -3.858 -3.418 -14.794 1.00 93.25 203 TYR A N 1
ATOM 1656 C CA . TYR A 1 203 ? -4.525 -2.602 -13.775 1.00 93.25 203 TYR A CA 1
ATOM 1657 C C . TYR A 1 203 ? -3.896 -1.225 -13.556 1.00 93.25 203 TYR A C 1
ATOM 1659 O O . TYR A 1 203 ? -4.536 -0.357 -12.979 1.00 93.25 203 TYR A O 1
ATOM 1667 N N . LEU A 1 204 ? -2.659 -0.999 -14.013 1.00 94.31 204 LEU A N 1
ATOM 1668 C CA . LEU A 1 204 ? -1.965 0.270 -13.794 1.00 94.31 204 LEU A CA 1
ATOM 1669 C C . LEU A 1 204 ? -2.092 1.200 -15.009 1.00 94.31 204 LEU A C 1
ATOM 1671 O O . LEU A 1 204 ? -1.553 0.932 -16.088 1.00 94.31 204 LEU A O 1
ATOM 1675 N N . LEU A 1 205 ? -2.743 2.340 -14.797 1.00 94.88 205 LEU A N 1
ATOM 1676 C CA . LEU A 1 205 ? -2.733 3.505 -15.676 1.00 94.88 205 LEU A CA 1
ATOM 1677 C C . LEU A 1 205 ? -1.746 4.536 -15.105 1.00 94.88 205 LEU A C 1
ATOM 1679 O O . LEU A 1 205 ? -2.133 5.355 -14.277 1.00 94.88 205 LEU A O 1
ATOM 1683 N N . PRO A 1 206 ? -0.457 4.508 -15.490 1.00 90.75 206 PRO A N 1
ATOM 1684 C CA . PRO A 1 206 ? 0.546 5.344 -14.839 1.00 90.75 206 PRO A CA 1
ATOM 1685 C C . PRO A 1 206 ? 0.265 6.840 -15.081 1.00 90.75 206 PRO A C 1
ATOM 1687 O O . PRO A 1 206 ? 0.090 7.234 -16.243 1.00 90.75 206 PRO A O 1
ATOM 1690 N N . PRO A 1 207 ? 0.263 7.683 -14.032 1.00 92.62 207 PRO A N 1
ATOM 1691 C CA . PRO A 1 207 ? 0.070 9.120 -14.177 1.00 92.62 207 PRO A CA 1
ATOM 1692 C C . PRO A 1 207 ? 1.234 9.749 -14.950 1.00 92.62 207 PRO A C 1
ATOM 1694 O O . PRO A 1 207 ? 2.349 9.224 -15.000 1.00 92.62 207 PRO A O 1
ATOM 1697 N N . THR A 1 208 ? 0.992 10.906 -15.568 1.00 91.00 208 THR A N 1
ATOM 1698 C CA . THR A 1 208 ? 2.008 11.592 -16.384 1.00 91.00 208 THR A CA 1
ATOM 1699 C C . THR A 1 208 ? 3.230 12.022 -15.574 1.00 91.00 208 THR A C 1
ATOM 1701 O O . THR A 1 208 ? 4.332 12.036 -16.121 1.00 91.00 208 THR A O 1
ATOM 1704 N N . SER A 1 209 ? 3.049 12.296 -14.278 1.00 91.19 209 SER A N 1
ATOM 1705 C CA . SER A 1 209 ? 4.112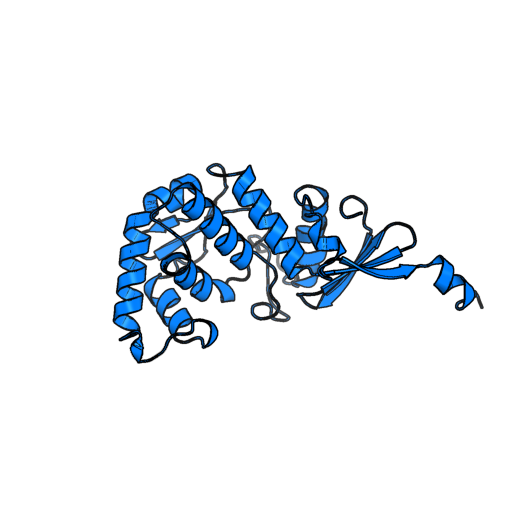 12.660 -13.332 1.00 91.19 209 SER A CA 1
ATOM 1706 C C . SER A 1 209 ? 5.216 11.606 -13.216 1.00 91.19 209 SER A C 1
ATOM 1708 O O . SER A 1 209 ? 6.374 11.978 -13.039 1.00 91.19 209 SER A O 1
ATOM 1710 N N . PHE A 1 210 ? 4.911 10.318 -13.434 1.00 91.12 210 PHE A N 1
ATOM 1711 C CA . PHE A 1 210 ? 5.886 9.218 -13.323 1.00 91.12 210 PHE A CA 1
ATOM 1712 C C . PHE A 1 210 ? 7.057 9.314 -14.310 1.00 91.12 210 PHE A C 1
ATOM 1714 O O . PHE A 1 210 ? 8.061 8.615 -14.169 1.00 91.12 210 PHE A O 1
ATOM 1721 N N . ARG A 1 211 ? 6.926 10.149 -15.347 1.00 85.19 211 ARG A N 1
ATOM 1722 C CA . ARG A 1 211 ? 7.998 10.412 -16.314 1.00 85.19 211 ARG A CA 1
ATOM 1723 C C . ARG A 1 211 ? 9.050 11.384 -15.788 1.00 85.19 211 ARG A C 1
ATOM 1725 O O . ARG A 1 211 ? 10.171 11.362 -16.283 1.00 85.19 211 ARG A O 1
ATOM 1732 N N . GLU A 1 212 ? 8.680 12.242 -14.843 1.00 88.94 212 GLU A N 1
ATOM 1733 C CA . GLU A 1 212 ? 9.486 13.386 -14.402 1.00 88.94 212 GLU A CA 1
ATOM 1734 C C . GLU A 1 212 ? 9.944 13.244 -12.946 1.00 88.94 212 GLU A C 1
ATOM 1736 O O . GLU A 1 212 ? 10.994 13.758 -12.577 1.00 88.94 212 GLU A O 1
ATOM 1741 N N . ASP A 1 213 ? 9.201 12.495 -12.130 1.00 90.25 213 ASP A N 1
ATOM 1742 C CA . ASP A 1 213 ? 9.458 12.309 -10.696 1.00 90.25 213 ASP A CA 1
ATOM 1743 C C . ASP A 1 213 ? 10.534 11.254 -10.362 1.00 90.25 213 ASP A C 1
ATOM 1745 O O . ASP A 1 213 ? 10.833 11.005 -9.194 1.00 90.25 213 ASP A O 1
ATOM 1749 N N . GLY A 1 214 ? 11.119 10.620 -11.381 1.00 90.56 214 GLY A N 1
ATOM 1750 C CA . GLY A 1 214 ? 12.146 9.593 -11.223 1.00 90.56 214 GLY A CA 1
ATOM 1751 C C . GLY A 1 214 ? 11.626 8.193 -10.878 1.00 90.56 214 GLY A C 1
ATOM 1752 O O . GLY A 1 214 ? 12.432 7.301 -10.615 1.00 90.56 214 GLY A O 1
ATOM 1753 N N . ASN A 1 215 ? 10.311 7.952 -10.920 1.00 93.62 215 ASN A N 1
ATOM 1754 C CA . ASN A 1 215 ? 9.747 6.612 -10.725 1.00 93.62 215 ASN A CA 1
ATOM 1755 C C . ASN A 1 215 ? 9.950 5.691 -11.937 1.00 93.62 215 ASN A C 1
ATOM 1757 O O . ASN A 1 215 ? 9.936 4.468 -11.783 1.00 93.62 215 ASN A O 1
ATOM 1761 N N . VAL A 1 216 ? 10.155 6.259 -13.131 1.00 94.81 216 VAL A N 1
ATOM 1762 C CA . VAL A 1 216 ? 10.454 5.533 -14.373 1.00 94.81 216 VAL A CA 1
ATOM 1763 C C . VAL A 1 216 ? 11.676 6.157 -15.044 1.00 94.81 216 VAL A C 1
ATOM 1765 O O . VAL A 1 216 ? 11.575 7.180 -15.717 1.00 94.81 216 VAL A O 1
ATOM 1768 N N . LEU A 1 217 ? 12.841 5.524 -14.902 1.00 94.69 217 LEU A N 1
ATOM 1769 C CA . LEU A 1 217 ? 14.108 6.044 -15.423 1.00 94.69 217 LEU A CA 1
ATOM 1770 C C . LEU A 1 217 ? 14.654 5.154 -16.536 1.00 94.69 217 LEU A C 1
ATOM 1772 O O . LEU A 1 217 ? 14.821 3.953 -16.351 1.00 94.69 217 LEU A O 1
ATOM 1776 N N . GLN A 1 218 ? 14.970 5.731 -17.696 1.00 94.06 218 GLN A N 1
ATOM 1777 C CA . GLN A 1 218 ? 15.688 5.010 -18.749 1.00 94.06 218 GLN A CA 1
ATOM 1778 C C . GLN A 1 218 ? 17.181 4.977 -18.398 1.00 94.06 218 GLN A C 1
ATOM 1780 O O . GLN A 1 218 ? 17.823 6.022 -18.373 1.00 94.06 218 GLN A O 1
ATOM 1785 N N . LEU A 1 219 ? 17.738 3.788 -18.160 1.00 93.69 219 LEU A N 1
ATOM 1786 C CA . LEU A 1 219 ? 19.153 3.629 -17.809 1.00 93.69 219 LEU A CA 1
ATOM 1787 C C . LEU A 1 219 ? 20.047 3.463 -19.034 1.00 93.69 219 LEU A C 1
ATOM 1789 O O . LEU A 1 219 ? 21.138 4.019 -19.092 1.00 93.69 219 LEU A O 1
ATOM 1793 N N . ALA A 1 220 ? 19.601 2.666 -20.005 1.00 91.94 220 ALA A N 1
ATOM 1794 C CA . ALA A 1 220 ? 20.422 2.304 -21.152 1.00 91.94 220 ALA A CA 1
ATOM 1795 C C . ALA A 1 220 ? 19.580 2.030 -22.398 1.00 91.94 220 ALA A C 1
ATOM 1797 O O . ALA A 1 220 ? 18.375 1.770 -22.327 1.00 91.94 220 ALA A O 1
ATOM 1798 N N . ASN A 1 221 ? 20.245 2.062 -23.551 1.00 91.81 221 ASN A N 1
ATOM 1799 C CA . ASN A 1 221 ? 19.707 1.633 -24.832 1.00 91.81 221 ASN A CA 1
ATOM 1800 C C . ASN A 1 221 ? 20.661 0.601 -25.446 1.00 91.81 221 ASN A C 1
ATOM 1802 O O . ASN A 1 221 ? 21.862 0.842 -25.554 1.00 91.81 221 ASN A O 1
ATOM 1806 N N . LEU A 1 222 ? 20.128 -0.547 -25.858 1.00 86.06 222 LEU A N 1
ATOM 1807 C CA . LEU A 1 222 ? 20.889 -1.656 -26.430 1.00 86.06 222 LEU A CA 1
ATOM 1808 C C . LEU A 1 222 ? 21.665 -1.237 -27.684 1.00 86.06 222 LEU A C 1
ATOM 1810 O O . LEU A 1 222 ? 22.767 -1.726 -27.897 1.00 86.06 222 LEU A O 1
ATOM 1814 N N . PHE A 1 223 ? 21.153 -0.281 -28.466 1.00 85.88 223 PHE A N 1
ATOM 1815 C CA . PHE A 1 223 ? 21.887 0.260 -29.616 1.00 85.88 223 PHE A CA 1
ATOM 1816 C C . PHE A 1 223 ? 23.220 0.909 -29.238 1.00 85.88 223 PHE A C 1
ATOM 1818 O O . PHE A 1 223 ? 24.164 0.849 -30.021 1.00 85.88 223 PHE A O 1
ATOM 1825 N N . ASP A 1 224 ? 23.310 1.523 -28.060 1.00 85.31 224 ASP A N 1
ATOM 1826 C CA . ASP A 1 224 ? 24.551 2.136 -27.588 1.00 85.31 224 ASP A CA 1
ATOM 1827 C C . ASP A 1 224 ? 25.477 1.098 -26.949 1.00 85.31 224 ASP A C 1
ATOM 1829 O O . ASP A 1 224 ? 26.691 1.178 -27.113 1.00 85.31 224 ASP A O 1
ATOM 1833 N N . LEU A 1 225 ? 24.910 0.068 -26.312 1.00 82.31 225 LEU A N 1
ATOM 1834 C CA . LEU A 1 225 ? 25.668 -1.059 -25.761 1.00 82.31 225 LEU A CA 1
ATOM 1835 C C . LEU A 1 225 ? 26.347 -1.892 -26.859 1.00 82.31 225 LEU A C 1
ATOM 1837 O O . LEU A 1 225 ? 27.517 -2.240 -26.712 1.00 82.31 225 LEU A O 1
ATOM 1841 N N . TYR A 1 226 ? 25.669 -2.154 -27.981 1.00 81.25 226 TYR A N 1
ATOM 1842 C CA . TYR A 1 226 ? 26.238 -2.919 -29.101 1.00 81.25 226 TYR A CA 1
ATOM 1843 C C . TYR A 1 226 ? 27.411 -2.224 -29.813 1.00 81.25 226 TYR A C 1
ATOM 1845 O O . TYR A 1 226 ? 28.109 -2.876 -30.579 1.00 81.25 226 TYR A O 1
ATOM 1853 N N . LYS A 1 227 ? 27.654 -0.928 -29.569 1.00 84.12 227 LYS A N 1
ATOM 1854 C CA . LYS A 1 227 ? 28.844 -0.221 -30.082 1.00 84.12 227 LYS A CA 1
ATOM 1855 C C . LYS A 1 227 ? 30.109 -0.514 -29.272 1.00 84.12 227 LYS A C 1
ATOM 1857 O O . LYS A 1 227 ? 31.202 -0.220 -29.737 1.00 84.12 227 LYS A O 1
ATOM 1862 N N . VAL A 1 228 ? 29.952 -1.003 -28.041 1.00 85.25 228 VAL A N 1
ATOM 1863 C CA . VAL A 1 228 ? 31.057 -1.253 -27.101 1.00 85.25 228 VAL A CA 1
ATOM 1864 C C . VAL A 1 228 ? 31.253 -2.751 -26.877 1.00 85.25 228 VAL A C 1
ATOM 1866 O O . VAL A 1 228 ? 32.384 -3.213 -26.768 1.00 85.25 228 VAL A O 1
ATOM 1869 N N . PHE A 1 229 ? 30.161 -3.516 -26.818 1.00 83.12 229 PHE A N 1
ATOM 1870 C CA . PHE A 1 229 ? 30.186 -4.961 -26.612 1.00 83.12 229 PHE A CA 1
ATOM 1871 C C . PHE A 1 229 ? 29.982 -5.697 -27.941 1.00 83.12 229 PHE A C 1
ATOM 1873 O O . PHE A 1 229 ? 28.855 -5.821 -28.426 1.00 83.12 229 PHE A O 1
ATOM 1880 N N . GLU A 1 230 ? 31.078 -6.199 -28.512 1.00 80.81 230 GLU A N 1
ATOM 1881 C CA . GLU A 1 230 ? 31.085 -7.001 -29.741 1.00 80.81 230 GLU A CA 1
ATOM 1882 C C . GLU A 1 230 ? 31.196 -8.506 -29.445 1.00 80.81 230 GLU A C 1
ATOM 1884 O O . GLU A 1 230 ? 31.536 -8.926 -28.336 1.00 80.81 230 GLU A O 1
ATOM 1889 N N . ARG A 1 231 ? 30.864 -9.339 -30.439 1.00 82.25 231 ARG A N 1
ATOM 1890 C CA . ARG A 1 231 ? 31.025 -10.797 -30.338 1.00 82.25 231 ARG A CA 1
ATOM 1891 C C . ARG A 1 231 ? 32.515 -11.145 -30.419 1.00 82.25 231 ARG A C 1
ATOM 1893 O O . ARG A 1 231 ? 33.220 -10.541 -31.221 1.00 82.25 231 ARG A O 1
ATOM 1900 N N . CYS A 1 232 ? 32.955 -12.100 -29.597 1.00 72.81 232 CYS A N 1
ATOM 1901 C CA . CYS A 1 232 ? 34.320 -12.631 -29.620 1.00 72.81 232 CYS A CA 1
ATOM 1902 C C . CYS A 1 232 ? 34.676 -13.287 -30.958 1.00 72.81 232 CYS A C 1
ATOM 1904 O O . CYS A 1 232 ? 33.765 -13.887 -31.579 1.00 72.81 232 CYS A O 1
#

Radius of gyration: 19.92 Å; Cα contacts (8 Å, |Δi|>4): 359; chains: 1; bounding box: 54×47×58 Å

Sequence (232 aa):
MLRDHSFVGCVSPQWALVQYQTKLYLLNTTKLSQEMFYQILIYDFGNFGVLRLSEAAPLFDLAMLALENAESGWTEEDGPKESLAEYIVDFLSKKSEMLKDYFSLEIDEGNLTGLPLLIDNYVPPLEGLPMFILRLATEVNWDEEKQCFDNLSKECAMFYSIRKQYIMEDSGLTFQQVEEPGKCMRSWKWTVEHILYKAFRSYLLPPTSFREDGNVLQLANLFDLYKVFERC

pLDDT: mean 90.79, std 11.97, range [30.77, 98.25]

Secondary structure (DSSP, 8-state):
-GGGPEEEEESSSSEEEEEETTEEEEEEHHHHHHHHHHHHHHHSTT--EEEEEEEEEEHHHHHHHHHHSGGG---GGG--HHHHHHHHHHHHHHHHHHHHHHH--EEETTEEEEEEE-STT----GGGHHHHHHHHHHTS-SSSHHHHHHHHHHHHHHHHS--GGG--TT---S------TT-PPPPHHHHIIIIIHHHTTTT----GGGGTSSSEEEEEEHHHHTTT----

Solvent-accessible surface area (backbone atoms only — not comparable to full-atom values): 12736 Å² total; per-residue (Å²): 99,66,64,73,45,43,84,70,47,70,80,47,66,38,33,31,36,32,32,40,92,61,31,36,30,43,33,31,40,26,61,55,39,20,53,26,41,27,45,47,49,64,75,43,56,54,67,55,46,70,40,68,51,96,59,72,43,49,37,44,60,31,27,43,57,17,60,70,35,78,88,59,69,69,48,84,88,80,49,62,64,68,61,53,17,52,48,45,33,58,52,50,56,76,41,22,69,60,34,31,60,43,48,25,31,33,57,54,98,54,18,39,40,28,35,52,41,85,54,86,68,61,43,54,46,65,78,41,46,22,52,40,56,45,41,60,66,71,69,32,43,86,84,45,71,71,50,24,56,51,38,44,31,48,51,50,10,53,42,55,17,46,49,54,93,50,53,57,84,82,35,64,38,48,77,81,90,66,99,56,97,81,73,72,79,59,38,44,65,53,43,45,56,69,44,50,55,49,44,36,41,77,60,43,80,81,61,78,61,42,69,75,74,64,40,47,35,79,76,47,44,50,78,64,49,56,76,75,59,73,86,134

Organism: Naja naja (NCBI:txid35670)

Foldseek 3Di:
DLQDWAFDFAPALQWGWIDDDQFIKIAGQQVQQLQLLLLLLVVCWQNFDKDFDPDWAAQLVLQLVLLPDVVVVDDCVVDDSNVVSVVLLVQVVVCQVVCCRTFVFHADPRTTTIGTPSFAFFAFLCVCVSVLSSCLRPVADPPDPVSNSSSNSSSSSSRRGRDRVSFDQQDQGGDDPDPDPPDDRDGPRNCSPPPVSNSSSPRGPDDPCCVPVRNMDTDDGNVVVCVPDDDD

InterPro domains:
  IPR032189 DNA mismatch repair protein Mlh1, C-terminal [PF16413] (1-232)
  IPR038973 DNA mismatch repair protein MutL/Mlh/Pms-like [PTHR10073] (3-227)

Mean predicted aligned error: 5.7 Å

Nearest PDB structures (foldseek):
  3rbn-assembly1_A  TM=9.781E-01  e=1.294E-33  Homo sapiens
  3rbn-assembly1_B  TM=9.835E-01  e=2.986E-32  Homo sapiens
  6rmn-assembly1_A  TM=7.832E-01  e=5.533E-17  Saccharomyces cerevisiae S288C
  4e4w-assembly1_A  TM=7.961E-01  e=1.834E-16  Saccharomyces cerevisiae S288C
  3gab-assembly1_A-2  TM=3.959E-01  e=2.979E-03  Bacillus subti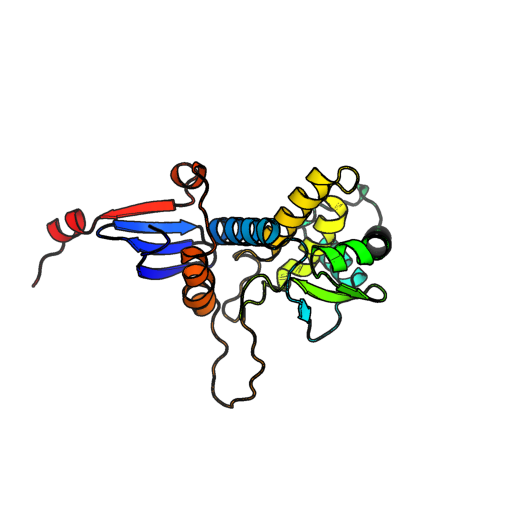lis